Protein AF-A0A0S8KZ74-F1 (afdb_monomer)

Solvent-accessible surface area (backbone atoms only — not comparable to full-atom values): 19858 Å² total; per-residue (Å²): 143,90,72,78,71,60,62,57,53,51,54,52,51,54,54,52,51,54,52,51,51,53,49,52,52,50,49,50,51,50,55,64,69,64,51,73,86,70,79,68,61,73,42,76,59,69,57,52,50,58,36,75,82,60,81,50,99,59,44,49,37,34,38,37,38,89,88,72,53,73,44,76,44,32,51,43,50,26,26,28,69,59,66,19,34,34,34,18,68,65,40,66,29,55,42,79,46,74,28,44,33,30,40,22,56,63,44,49,80,50,96,94,53,46,34,56,63,101,54,91,48,58,59,13,29,40,36,28,29,78,59,56,81,37,74,70,51,42,72,56,55,75,72,48,54,72,64,56,34,52,50,55,45,53,77,52,46,38,55,25,41,38,40,29,42,70,82,46,71,56,72,85,55,64,46,91,52,88,54,76,90,74,56,68,81,38,40,34,32,33,39,30,51,71,54,52,45,51,57,38,42,75,51,76,37,59,56,71,66,49,52,62,33,30,45,71,59,55,71,80,54,41,80,45,71,35,31,40,37,42,38,32,72,22,58,40,46,72,53,76,58,91,57,33,38,38,34,31,47,55,95,75,47,46,67,69,62,49,51,52,35,46,51,56,45,48,55,53,48,53,51,50,48,60,76,34,49,92,76,64,69,80,85,71,64,38,42,35,38,46,25,65,40,48,57,58,39,29,62,42,54,76,48,81,50,61,55,49,70,38,101,88,66,26,34,41,35,47,48,87,83,63,81,89,48,63,76,67,66,46,52,59,75,80,41,45,63,54,58,46,48,51,46,50,49,63,65,52,66,72,73,71,77,92,127

Foldseek 3Di:
DPDPPVVVVVVVVVVVVVVVVVVVVVVVVVVVVPPPPPPPQQDDDLCLLQDQPDDDVFKWKWKAFPVGDIGTFRKFFAQEPLLFGAQLLVLADWDWAKAFEKEQEQLDPDDVDHSCPPHQQASHEYEYENAQQQVVCVVVSVVADPLNSLLVSLVSHHQAYEYEYPVDQRDHHYNPDNDSVSRRNHIYMYGGPVSVCVQCVQQVHRVVVQSVCSSVVNDHMDGGSMMMTITGRRNFDWDDDPAEIETEHCVQQPPVNVVQLVVVQVVVVVVVCVVCVVVVDDHDYAYEYEYQGSVRSCSTRVDRDQKDQDPPNGIYGHDPPDPPDHSCPNVCPPCVVVVVVVVCVVVVVVPDDDD

Radius of gyration: 27.35 Å; Cα contacts (8 Å, |Δi|>4): 571; chains: 1; bounding box: 53×64×94 Å

Structure (mmCIF, N/CA/C/O backbone):
data_AF-A0A0S8KZ74-F1
#
_entry.id   AF-A0A0S8KZ74-F1
#
loop_
_atom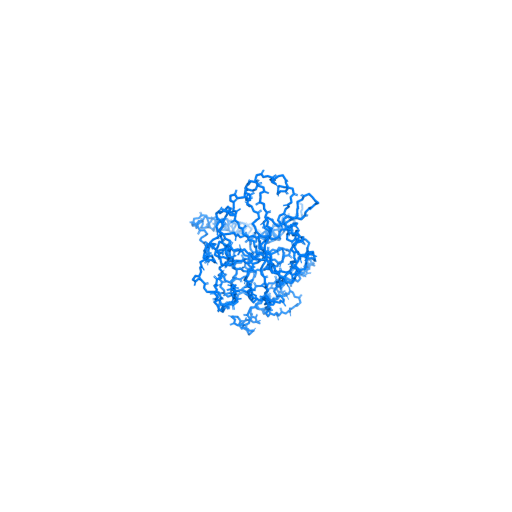_site.group_PDB
_atom_site.id
_atom_site.type_symbol
_atom_site.label_atom_id
_atom_site.label_alt_id
_atom_site.label_comp_id
_atom_site.label_asym_id
_atom_site.label_entity_id
_atom_site.label_seq_id
_atom_site.pdbx_PDB_ins_code
_atom_site.Cartn_x
_atom_site.Cartn_y
_atom_site.Cartn_z
_atom_site.occupancy
_atom_site.B_iso_or_equiv
_atom_site.auth_seq_id
_atom_site.auth_comp_id
_atom_site.auth_asym_id
_atom_site.auth_atom_id
_atom_site.pdbx_PDB_model_num
ATOM 1 N N . MET A 1 1 ? -25.469 37.869 67.149 1.00 41.31 1 MET A N 1
ATOM 2 C CA . MET A 1 1 ? -24.045 37.949 66.741 1.00 41.31 1 MET A CA 1
ATOM 3 C C . MET A 1 1 ? -23.432 36.546 66.678 1.00 41.31 1 MET A C 1
ATOM 5 O O . MET A 1 1 ? -22.886 36.103 67.675 1.00 41.31 1 MET A O 1
ATOM 9 N N . LYS A 1 2 ? -23.551 35.817 65.556 1.00 44.94 2 LYS A N 1
ATOM 10 C CA . LYS A 1 2 ? -22.861 34.524 65.307 1.00 44.94 2 LYS A CA 1
ATOM 11 C C . LYS A 1 2 ? -22.775 34.231 63.791 1.00 44.94 2 LYS A C 1
ATOM 13 O O . LYS A 1 2 ? -23.272 33.217 63.330 1.00 44.94 2 LYS A O 1
ATOM 18 N N . THR A 1 3 ? -22.188 35.129 62.998 1.00 43.56 3 THR A N 1
ATOM 19 C CA . THR A 1 3 ? -22.061 34.920 61.533 1.00 43.56 3 THR A CA 1
ATOM 20 C C . THR A 1 3 ? -20.684 35.227 60.939 1.00 43.56 3 THR A C 1
ATOM 22 O O . THR A 1 3 ? -20.455 34.899 59.791 1.00 43.56 3 THR A O 1
ATOM 25 N N . LYS A 1 4 ? -19.703 35.744 61.695 1.00 44.97 4 LYS A N 1
ATOM 26 C CA . LYS A 1 4 ? -18.366 36.054 61.134 1.00 44.97 4 LYS A CA 1
ATOM 27 C C . LYS A 1 4 ? -17.342 34.903 61.148 1.00 44.97 4 LYS A C 1
ATOM 29 O O . LYS A 1 4 ? -16.269 35.047 60.578 1.00 44.97 4 LYS A O 1
ATOM 34 N N . SER A 1 5 ? -17.637 33.769 61.792 1.00 49.75 5 SER A N 1
ATOM 35 C CA . SER A 1 5 ? -16.648 32.692 62.008 1.00 49.75 5 SER A CA 1
ATOM 36 C C . SER A 1 5 ? -16.646 31.587 60.942 1.00 49.75 5 SER A C 1
ATOM 38 O O . SER A 1 5 ? -15.632 30.903 60.812 1.00 49.75 5 SER A O 1
ATOM 40 N N . ASN A 1 6 ? -17.748 31.374 60.214 1.00 44.78 6 ASN A N 1
ATOM 41 C CA . ASN A 1 6 ? -17.848 30.275 59.242 1.00 44.78 6 ASN A CA 1
ATOM 42 C C . ASN A 1 6 ? -17.376 30.685 57.841 1.00 44.78 6 ASN A C 1
ATOM 44 O O . ASN A 1 6 ? -16.685 29.901 57.195 1.00 44.78 6 ASN A O 1
ATOM 48 N N . ASP A 1 7 ? -17.628 31.926 57.420 1.00 45.88 7 ASP A N 1
ATOM 49 C CA . ASP A 1 7 ? -17.211 32.415 56.097 1.00 45.88 7 ASP A CA 1
ATOM 50 C C . ASP A 1 7 ? -15.683 32.495 55.958 1.00 45.88 7 ASP A C 1
ATOM 52 O O . ASP A 1 7 ? -15.127 32.191 54.904 1.00 45.88 7 ASP A O 1
ATOM 56 N N . CYS A 1 8 ? -14.982 32.803 57.055 1.00 45.50 8 CYS A N 1
ATOM 57 C CA . CYS A 1 8 ? -13.519 32.849 57.078 1.00 45.50 8 CYS A CA 1
ATOM 58 C C . CYS A 1 8 ? -12.895 31.448 56.916 1.00 45.50 8 CYS A C 1
ATOM 60 O O . CYS A 1 8 ? -11.905 31.286 56.207 1.00 45.50 8 CYS A O 1
ATOM 62 N N . ARG A 1 9 ? -13.519 30.413 57.501 1.00 45.25 9 ARG A N 1
ATOM 63 C CA . ARG A 1 9 ? -13.060 29.016 57.395 1.00 45.25 9 ARG A CA 1
ATOM 64 C C . ARG A 1 9 ? -13.310 28.419 56.014 1.00 45.25 9 ARG A C 1
ATOM 66 O O . ARG A 1 9 ? -12.476 27.657 55.535 1.00 45.25 9 ARG A O 1
ATOM 73 N N . ILE A 1 10 ? -14.422 28.771 55.368 1.00 48.00 10 ILE A N 1
ATOM 74 C CA . ILE A 1 10 ? -14.725 28.325 54.002 1.00 48.00 10 ILE A CA 1
ATOM 75 C C . ILE A 1 10 ? -13.744 28.973 53.018 1.00 48.00 10 ILE A C 1
ATOM 77 O O . ILE A 1 10 ? -13.147 28.262 52.218 1.00 48.00 10 ILE A O 1
ATOM 81 N N . ALA A 1 11 ? -13.478 30.279 53.135 1.00 47.66 11 ALA A N 1
ATOM 82 C CA . ALA A 1 11 ? -12.510 30.974 52.283 1.00 47.66 11 ALA A CA 1
ATOM 83 C C . ALA A 1 11 ? -11.075 30.421 52.415 1.00 47.66 11 ALA A C 1
ATOM 85 O O . ALA A 1 11 ? -10.376 30.272 51.411 1.00 47.66 11 ALA A O 1
ATOM 86 N N . GLU A 1 12 ? -10.642 30.062 53.628 1.00 47.16 12 GLU A N 1
ATOM 87 C CA . GLU A 1 12 ? -9.352 29.394 53.861 1.00 47.16 12 GLU A CA 1
ATOM 88 C C . GLU A 1 12 ? -9.294 27.991 53.240 1.00 47.16 12 GLU A C 1
ATOM 90 O O . GLU A 1 12 ? -8.275 27.612 52.656 1.00 47.16 12 GLU A O 1
ATOM 95 N N . PHE A 1 13 ? -10.391 27.231 53.312 1.00 41.91 13 PHE A N 1
ATOM 96 C CA . PHE A 1 13 ? -10.478 25.883 52.751 1.00 41.91 13 PHE A CA 1
ATOM 97 C C . PHE A 1 13 ? -10.422 25.899 51.217 1.00 41.91 13 PHE A C 1
ATOM 99 O O . PHE A 1 13 ? -9.663 25.131 50.620 1.00 41.91 13 PHE A O 1
ATOM 106 N N . THR A 1 14 ? -11.141 26.827 50.574 1.00 44.69 14 THR A N 1
ATOM 107 C CA . THR A 1 14 ? -11.130 26.996 49.113 1.00 44.69 14 THR A CA 1
ATOM 108 C C . THR A 1 14 ? -9.752 27.430 48.621 1.00 44.69 14 THR A C 1
ATOM 110 O O . THR A 1 14 ? -9.234 26.864 47.664 1.00 44.69 14 THR A O 1
ATOM 113 N N . LYS A 1 15 ? -9.091 28.364 49.321 1.00 49.03 15 LYS A N 1
ATOM 114 C CA . LYS A 1 15 ? -7.748 28.850 48.961 1.00 49.03 15 LYS A CA 1
ATOM 115 C C . LYS A 1 15 ? -6.683 27.751 49.074 1.00 49.03 15 LYS A C 1
ATOM 117 O O . LYS A 1 15 ? -5.800 27.660 48.220 1.00 49.03 15 LYS A O 1
ATOM 122 N N . LYS A 1 16 ? -6.802 26.874 50.079 1.00 47.00 16 LYS A N 1
ATOM 123 C CA . LYS A 1 16 ? -5.920 25.711 50.268 1.00 47.00 16 LYS A CA 1
ATOM 124 C C . LYS A 1 16 ? -6.111 24.662 49.165 1.00 47.00 16 LYS A C 1
ATOM 126 O O . LYS A 1 16 ? -5.122 24.130 48.666 1.00 47.00 16 LYS A O 1
ATOM 131 N N . TYR A 1 17 ? -7.350 24.421 48.726 1.00 47.50 17 TYR A N 1
ATOM 132 C CA . TYR A 1 17 ? -7.661 23.500 47.623 1.00 47.50 17 TYR A CA 1
ATOM 133 C C . TYR A 1 17 ? -7.196 24.011 46.251 1.00 47.50 17 TYR A C 1
ATOM 135 O O . TYR A 1 17 ? -6.688 23.225 45.451 1.00 47.50 17 TYR A O 1
ATOM 143 N N . THR A 1 18 ? -7.300 25.316 45.980 1.00 52.97 18 THR A N 1
ATOM 144 C CA . THR A 1 18 ? -6.785 25.915 44.735 1.00 52.97 18 THR A CA 1
ATOM 145 C C . THR A 1 18 ? -5.259 25.843 44.666 1.00 52.97 18 THR A C 1
ATOM 147 O O . THR A 1 18 ? -4.702 25.530 43.616 1.00 52.97 18 THR A O 1
ATOM 150 N N . TYR A 1 19 ? -4.578 26.055 45.797 1.00 52.16 19 TYR A N 1
ATOM 151 C CA . TYR A 1 19 ? -3.121 25.936 45.888 1.00 52.16 19 TYR A CA 1
ATOM 152 C C . TYR A 1 19 ? -2.646 24.485 45.724 1.00 52.16 19 TYR A C 1
ATOM 154 O O . TYR A 1 19 ? -1.710 24.230 44.971 1.00 52.16 19 TYR A O 1
ATOM 162 N N . LEU A 1 20 ? -3.333 23.524 46.356 1.00 50.03 20 LEU A N 1
ATOM 163 C CA . LEU A 1 20 ? -3.073 22.092 46.167 1.00 50.03 20 LEU A CA 1
ATOM 164 C C . LEU A 1 20 ? -3.268 21.679 44.701 1.00 50.03 20 LEU A C 1
ATOM 166 O O . LEU A 1 20 ? -2.402 21.009 44.153 1.00 50.03 20 LEU A O 1
ATOM 170 N N . ARG A 1 21 ? -4.333 22.136 44.026 1.00 51.97 21 ARG A N 1
ATOM 171 C CA . ARG A 1 21 ? -4.547 21.876 42.588 1.00 51.97 21 ARG A CA 1
ATOM 172 C C . ARG A 1 21 ? -3.443 22.450 41.704 1.00 51.97 21 ARG A C 1
ATOM 174 O O . ARG A 1 21 ? -2.981 21.752 40.808 1.00 51.97 21 ARG A O 1
ATOM 181 N N . GLY A 1 22 ? -3.001 23.681 41.967 1.00 55.66 22 GLY A N 1
ATOM 182 C CA . GLY A 1 22 ? -1.873 24.283 41.253 1.00 55.66 22 GLY A CA 1
ATOM 183 C C . GLY A 1 22 ? -0.576 23.502 41.464 1.00 55.66 22 GLY A C 1
ATOM 184 O O . GLY A 1 22 ? 0.156 23.252 40.510 1.00 55.66 22 GLY A O 1
ATOM 185 N N . LEU A 1 23 ? -0.324 23.054 42.696 1.00 58.41 23 LEU A N 1
ATOM 186 C CA . LEU A 1 23 ? 0.847 22.255 43.047 1.00 58.41 23 LEU A CA 1
ATOM 187 C C . LEU A 1 23 ? 0.826 20.880 42.362 1.00 58.41 23 LEU A C 1
ATOM 189 O O . LEU A 1 23 ? 1.822 20.505 41.754 1.00 58.41 23 LEU A O 1
ATOM 193 N N . TYR A 1 24 ? -0.301 20.160 42.383 1.00 61.12 24 TYR A N 1
ATOM 194 C CA . TYR A 1 24 ? -0.445 18.878 41.683 1.00 61.12 24 TYR A CA 1
ATOM 195 C C . TYR A 1 24 ? -0.318 19.031 40.166 1.00 61.12 24 TYR A C 1
ATOM 197 O O . TYR A 1 24 ? 0.354 18.220 39.540 1.00 61.12 24 TYR A O 1
ATOM 205 N N . ALA A 1 25 ? -0.890 20.088 39.579 1.00 61.34 25 ALA A N 1
ATOM 206 C CA . ALA A 1 25 ? -0.729 20.385 38.157 1.00 61.34 25 ALA A CA 1
ATOM 207 C C . ALA A 1 25 ? 0.733 20.695 37.802 1.00 61.34 25 ALA A C 1
ATOM 209 O O . ALA A 1 25 ? 1.231 20.219 36.788 1.00 61.34 25 ALA A O 1
ATOM 210 N N . SER A 1 26 ? 1.440 21.430 38.664 1.00 65.12 26 SER A N 1
ATOM 211 C CA . SER A 1 26 ? 2.850 21.788 38.462 1.00 65.12 26 SER A CA 1
ATOM 212 C C . SER A 1 26 ? 3.770 20.578 38.628 1.00 65.12 26 SER A C 1
ATOM 214 O O . SER A 1 26 ? 4.711 20.418 37.860 1.00 65.12 26 SER A O 1
ATOM 216 N N . ILE A 1 27 ? 3.478 19.697 39.592 1.00 70.12 27 ILE A N 1
ATOM 217 C CA . ILE A 1 27 ? 4.186 18.427 39.794 1.00 70.12 27 ILE A CA 1
ATOM 218 C C . ILE A 1 27 ? 3.929 17.482 38.617 1.00 70.12 27 ILE A C 1
ATOM 220 O O . ILE A 1 27 ? 4.876 16.898 38.109 1.00 70.12 27 ILE A O 1
ATOM 224 N N . LEU A 1 28 ? 2.689 17.369 38.132 1.00 62.59 28 LEU A N 1
ATOM 225 C CA . LEU A 1 28 ? 2.363 16.565 36.951 1.00 62.59 28 LEU A CA 1
ATOM 226 C C . LEU A 1 28 ? 3.090 17.096 35.707 1.00 62.59 28 LEU A C 1
ATOM 228 O O . LEU A 1 28 ? 3.688 16.317 34.975 1.00 62.59 28 LEU A O 1
ATOM 232 N N . PHE A 1 29 ? 3.105 18.417 35.505 1.00 65.19 29 PHE A N 1
ATOM 233 C CA . PHE A 1 29 ? 3.822 19.057 34.400 1.00 65.19 29 PHE A CA 1
ATOM 234 C C . PHE A 1 29 ? 5.335 18.832 34.500 1.00 65.19 29 PHE A C 1
ATOM 236 O O . PHE A 1 29 ? 5.977 18.546 33.494 1.00 65.19 29 PHE A O 1
ATOM 243 N N . MET A 1 30 ? 5.899 18.899 35.711 1.00 63.94 30 MET A N 1
ATOM 244 C CA . MET A 1 30 ? 7.314 18.635 35.986 1.00 63.94 30 MET A CA 1
ATOM 245 C C . MET A 1 30 ? 7.672 17.158 35.761 1.00 63.94 30 MET A C 1
ATOM 247 O O . MET A 1 30 ? 8.665 16.867 35.110 1.00 63.94 30 MET A O 1
ATOM 251 N N . ILE A 1 31 ? 6.837 16.216 36.211 1.00 59.53 31 ILE A N 1
ATOM 252 C CA . ILE A 1 31 ? 7.017 14.777 35.955 1.00 59.53 31 ILE A CA 1
ATOM 253 C C . ILE A 1 31 ? 6.945 14.490 34.447 1.00 59.53 31 ILE A C 1
ATOM 255 O O . ILE A 1 31 ? 7.790 13.770 33.925 1.00 59.53 31 ILE A O 1
ATOM 259 N N . LEU A 1 32 ? 5.998 15.105 33.730 1.00 54.72 32 LEU A N 1
ATOM 260 C CA . LEU A 1 32 ? 5.841 14.950 32.278 1.00 54.72 32 LEU A CA 1
ATOM 261 C C . LEU A 1 32 ? 6.983 15.579 31.465 1.00 54.72 32 LEU A C 1
ATOM 263 O O . LEU A 1 32 ? 7.253 15.118 30.363 1.00 54.72 32 LEU A O 1
ATOM 267 N N . SER A 1 33 ? 7.664 16.598 31.997 1.00 55.06 33 SER A N 1
ATOM 268 C CA . SER A 1 33 ? 8.813 17.246 31.342 1.00 55.06 33 SER A CA 1
ATOM 269 C C . SER A 1 33 ? 10.169 16.629 31.707 1.00 55.06 33 SER A C 1
ATOM 271 O O . SER A 1 33 ? 11.166 16.946 31.062 1.00 55.06 33 SER A O 1
ATOM 273 N N . ILE A 1 34 ? 10.210 15.728 32.697 1.00 52.34 34 ILE A N 1
ATOM 274 C CA . ILE A 1 34 ? 11.398 14.936 33.069 1.00 52.34 34 ILE A CA 1
ATOM 275 C C . ILE A 1 34 ? 11.374 13.541 32.418 1.00 52.34 34 ILE A C 1
ATOM 277 O O . ILE A 1 34 ? 12.404 12.869 32.383 1.00 52.34 34 ILE A O 1
ATOM 281 N N . LEU A 1 35 ? 10.238 13.098 31.863 1.00 44.97 35 LEU A N 1
ATOM 282 C CA . LEU A 1 35 ? 10.213 11.881 31.053 1.00 44.97 35 LEU A CA 1
ATOM 283 C C . LEU A 1 35 ? 11.110 12.095 29.825 1.00 44.97 35 LEU A C 1
ATOM 285 O O . LEU A 1 35 ? 10.846 13.014 29.046 1.00 44.97 35 LEU A O 1
ATOM 289 N N . PRO A 1 36 ? 12.180 11.298 29.652 1.00 42.47 36 PRO A N 1
ATOM 290 C CA . PRO A 1 36 ? 13.070 11.447 28.515 1.00 42.47 36 PRO A CA 1
ATOM 291 C C . PRO A 1 36 ? 12.246 11.298 27.237 1.00 42.47 36 PRO A C 1
ATOM 293 O O . PRO A 1 36 ? 11.666 10.248 26.970 1.00 42.47 36 PRO A O 1
ATOM 296 N N . GLY A 1 37 ? 12.186 12.383 26.463 1.00 42.44 37 GLY A N 1
ATOM 297 C CA . GLY A 1 37 ? 11.535 12.482 25.159 1.00 42.44 37 GLY A CA 1
ATOM 298 C C . GLY A 1 37 ? 12.262 11.707 24.064 1.00 42.44 37 GLY A C 1
ATOM 299 O O . GLY A 1 37 ? 12.297 12.147 22.921 1.00 42.44 37 GLY A O 1
ATOM 300 N N . GLU A 1 38 ? 12.825 10.551 24.396 1.00 39.06 38 GLU A N 1
ATOM 301 C CA . GLU A 1 38 ? 13.077 9.515 23.413 1.00 39.06 38 GLU A CA 1
ATOM 302 C C . GLU A 1 38 ? 11.795 8.690 23.348 1.00 39.06 38 GLU A C 1
ATOM 304 O O . GLU A 1 38 ? 11.629 7.661 24.001 1.00 39.06 38 GLU A O 1
ATOM 309 N N . LEU A 1 39 ? 10.832 9.202 22.578 1.00 47.00 39 LEU A N 1
ATOM 310 C CA . LEU A 1 39 ? 9.768 8.392 21.998 1.00 47.00 39 LEU A CA 1
ATOM 311 C C . LEU A 1 39 ? 10.448 7.370 21.081 1.00 47.00 39 LEU A C 1
ATOM 313 O O . LEU A 1 39 ? 10.508 7.548 19.866 1.00 47.00 39 LEU A O 1
ATOM 317 N N . TYR A 1 40 ? 11.028 6.327 21.674 1.00 48.81 40 TYR A N 1
ATOM 318 C CA . TYR A 1 40 ? 11.470 5.150 20.952 1.00 48.81 40 TYR A CA 1
ATOM 319 C C . TYR A 1 40 ? 10.261 4.660 20.161 1.00 48.81 40 TYR A C 1
ATOM 321 O O . TYR A 1 40 ? 9.212 4.364 20.740 1.00 48.81 40 TYR A O 1
ATOM 329 N N . GLY A 1 41 ? 10.378 4.651 18.832 1.00 55.47 41 GLY A N 1
ATOM 330 C CA . GLY A 1 41 ? 9.363 4.055 17.977 1.00 55.47 41 GLY A CA 1
ATOM 331 C C . GLY A 1 41 ? 9.068 2.656 18.508 1.00 55.47 41 GLY A C 1
ATOM 332 O O . GLY A 1 41 ? 9.974 1.840 18.638 1.00 55.47 41 GLY A O 1
ATOM 333 N N . GLN A 1 42 ? 7.813 2.397 18.868 1.00 74.94 42 GLN A N 1
ATOM 334 C CA . GLN A 1 42 ? 7.409 1.166 19.558 1.00 74.94 42 GLN A CA 1
ATOM 335 C C . GLN A 1 42 ? 7.354 -0.058 18.621 1.00 74.94 42 GLN A C 1
ATOM 337 O O . GLN A 1 42 ? 6.800 -1.089 18.972 1.00 74.94 42 GLN A O 1
ATOM 342 N N . GLY A 1 43 ? 7.933 0.045 17.426 1.00 82.12 43 GLY A N 1
ATOM 343 C CA . GLY A 1 43 ? 7.946 -0.998 16.412 1.00 82.12 43 GLY A CA 1
ATOM 344 C C . GLY A 1 43 ? 9.205 -0.916 15.551 1.00 82.12 43 GLY A C 1
ATOM 345 O O . GLY A 1 43 ? 10.047 -0.038 15.767 1.00 82.12 43 GLY A O 1
ATOM 346 N N . PRO A 1 44 ? 9.356 -1.822 14.575 1.00 88.88 44 PRO A N 1
ATOM 347 C CA . PRO A 1 44 ? 10.542 -1.865 13.736 1.00 88.88 44 PRO A CA 1
ATOM 348 C C . PRO A 1 44 ? 10.753 -0.556 12.957 1.00 88.88 44 PRO A C 1
ATOM 350 O O . PRO A 1 44 ? 9.811 0.149 12.586 1.00 88.88 44 PRO A O 1
ATOM 353 N N . GLY A 1 45 ? 12.019 -0.228 12.695 1.00 89.19 45 GLY A N 1
ATOM 354 C CA . GLY A 1 45 ? 12.372 0.865 11.789 1.00 89.19 45 GLY A CA 1
ATOM 355 C C . GLY A 1 45 ? 12.026 0.527 10.335 1.00 89.19 45 GLY A C 1
ATOM 356 O O . GLY A 1 45 ? 11.893 -0.640 9.983 1.00 89.19 45 GLY A O 1
ATOM 357 N N . LYS A 1 46 ? 11.946 1.544 9.469 1.00 90.56 46 LYS A N 1
ATOM 358 C CA . LYS A 1 46 ? 11.578 1.405 8.043 1.00 90.56 46 LYS A CA 1
ATOM 359 C C . LYS A 1 46 ? 12.311 0.275 7.315 1.00 90.56 46 LYS A C 1
ATOM 361 O O . LYS A 1 46 ? 11.688 -0.517 6.620 1.00 90.56 46 LYS A O 1
ATOM 366 N N . ALA A 1 47 ? 13.625 0.188 7.526 1.00 93.00 47 ALA A N 1
ATOM 367 C CA . ALA A 1 47 ? 14.496 -0.783 6.868 1.00 93.00 47 ALA A CA 1
ATOM 368 C C . ALA A 1 47 ? 14.139 -2.246 7.157 1.00 93.00 47 ALA A C 1
ATOM 370 O O . ALA A 1 47 ? 14.434 -3.110 6.340 1.00 93.00 47 ALA A O 1
ATOM 371 N N . TYR A 1 48 ? 13.475 -2.524 8.283 1.00 94.06 48 TYR A N 1
ATOM 372 C CA . TYR A 1 48 ? 13.033 -3.870 8.638 1.00 94.06 48 TYR A CA 1
ATOM 373 C C . TYR A 1 48 ? 12.206 -4.512 7.518 1.00 94.06 48 TYR A C 1
ATOM 375 O O . TYR A 1 48 ? 12.526 -5.608 7.074 1.00 94.06 48 TYR A O 1
ATOM 383 N N . TYR A 1 49 ? 11.214 -3.797 6.982 1.00 95.25 49 TYR A N 1
ATOM 384 C CA . TYR A 1 49 ? 10.335 -4.305 5.920 1.00 95.25 49 TYR A CA 1
ATOM 385 C C . TYR A 1 49 ? 11.047 -4.501 4.576 1.00 95.25 49 TYR A C 1
ATOM 387 O O . TYR A 1 49 ? 10.521 -5.158 3.679 1.00 95.25 49 TYR A O 1
ATOM 395 N N . TYR A 1 50 ? 12.254 -3.946 4.442 1.00 95.25 50 TYR A N 1
ATOM 396 C CA . TYR A 1 50 ? 13.065 -4.036 3.239 1.00 95.25 50 TYR A CA 1
ATOM 397 C C . TYR A 1 50 ? 14.098 -5.173 3.267 1.00 95.25 50 TYR A C 1
ATOM 399 O O . TYR A 1 50 ? 14.799 -5.391 2.276 1.00 95.25 50 TYR A O 1
ATOM 407 N N . TYR A 1 51 ? 14.180 -5.933 4.361 1.00 94.00 51 TYR A N 1
ATOM 408 C CA . TYR A 1 51 ? 15.015 -7.129 4.438 1.00 94.00 51 TYR A CA 1
ATOM 409 C C . TYR A 1 51 ? 14.300 -8.343 3.838 1.00 94.00 51 TYR A C 1
ATOM 411 O O . TYR A 1 51 ? 13.147 -8.632 4.153 1.00 94.00 51 TYR A O 1
ATOM 419 N N . SER A 1 52 ? 14.995 -9.097 2.985 1.00 89.56 52 SER A N 1
ATOM 420 C CA . SER A 1 52 ? 14.449 -10.296 2.326 1.00 89.56 52 SER A CA 1
ATOM 421 C C . SER A 1 52 ? 14.018 -11.396 3.306 1.00 89.56 52 SER A C 1
ATOM 423 O O . SER A 1 52 ? 13.118 -12.191 3.024 1.00 89.56 52 SER A O 1
ATOM 425 N N . GLU A 1 53 ? 14.656 -11.426 4.467 1.00 92.62 53 GLU A N 1
ATOM 426 C CA . GLU A 1 53 ? 14.483 -12.388 5.544 1.00 92.62 53 GLU A CA 1
ATOM 427 C C . GLU A 1 53 ? 13.206 -12.129 6.349 1.00 92.62 53 GLU A C 1
ATOM 429 O O . GLU A 1 53 ? 12.702 -13.047 6.986 1.00 92.62 53 GLU A O 1
ATOM 434 N N . VAL A 1 54 ? 12.649 -10.913 6.306 1.00 93.19 54 VAL A N 1
ATOM 435 C CA . VAL A 1 54 ? 11.471 -10.554 7.108 1.00 93.19 54 VAL A CA 1
ATOM 436 C C . VAL A 1 54 ? 10.221 -11.208 6.553 1.00 93.19 54 VAL A C 1
ATOM 438 O O . VAL A 1 54 ? 9.806 -10.943 5.427 1.00 93.19 54 VAL A O 1
ATOM 441 N N . GLU A 1 55 ? 9.625 -12.103 7.329 1.00 93.25 55 GLU A N 1
ATOM 442 C CA . GLU A 1 55 ? 8.370 -12.773 7.006 1.00 93.25 55 GLU A CA 1
ATOM 443 C C . GLU A 1 55 ? 7.199 -12.002 7.602 1.00 93.25 55 GLU A C 1
ATOM 445 O O . GLU A 1 55 ? 7.146 -11.770 8.805 1.00 93.25 55 GLU A O 1
ATOM 450 N N . LEU A 1 56 ? 6.262 -11.611 6.740 1.00 94.44 56 LEU A N 1
ATOM 451 C CA . LEU A 1 56 ? 5.011 -10.981 7.132 1.00 94.44 56 LEU A CA 1
ATOM 452 C C . LEU A 1 56 ? 3.908 -12.035 6.962 1.00 94.44 56 LEU A C 1
ATOM 454 O O . LEU A 1 56 ? 3.579 -12.375 5.826 1.00 94.44 56 LEU A O 1
ATOM 458 N N . PRO A 1 57 ? 3.334 -12.583 8.046 1.00 93.12 57 PRO A N 1
ATOM 459 C CA . PRO A 1 57 ? 2.286 -13.603 7.954 1.00 93.12 57 PRO A CA 1
ATOM 460 C C . PRO A 1 57 ? 1.079 -13.186 7.103 1.00 93.12 57 PRO A C 1
ATOM 462 O O . PRO A 1 57 ? 0.430 -14.033 6.505 1.00 93.12 57 PRO A O 1
ATOM 465 N N . TRP A 1 58 ? 0.819 -11.880 7.029 1.00 94.81 58 TRP A N 1
ATOM 466 C CA . TRP A 1 58 ? -0.346 -11.272 6.383 1.00 94.81 58 TRP A CA 1
ATOM 467 C C . TRP A 1 58 ? -0.073 -10.672 5.010 1.00 94.81 58 TRP A C 1
ATOM 469 O O . TRP A 1 58 ? -0.967 -10.084 4.403 1.00 94.81 58 TRP A O 1
ATOM 479 N N . ALA A 1 59 ? 1.173 -10.724 4.538 1.00 97.31 59 ALA A N 1
ATOM 480 C CA . ALA A 1 59 ? 1.543 -10.087 3.287 1.00 97.31 59 ALA A CA 1
ATOM 481 C C . ALA A 1 59 ? 2.732 -10.788 2.625 1.00 97.31 59 ALA A C 1
ATOM 483 O O . ALA A 1 59 ? 3.722 -11.140 3.257 1.00 97.31 59 ALA A O 1
ATOM 484 N N . SER A 1 60 ? 2.674 -10.971 1.310 1.00 97.94 60 SER A N 1
ATOM 485 C CA . SER A 1 60 ? 3.789 -11.524 0.548 1.00 97.94 60 SER A CA 1
ATOM 486 C C . SER A 1 60 ? 3.851 -10.908 -0.840 1.00 97.94 60 SER A C 1
ATOM 488 O O . SER A 1 60 ? 2.833 -10.729 -1.503 1.00 97.94 60 SER A O 1
ATOM 490 N N . CYS A 1 61 ? 5.063 -10.612 -1.293 1.00 97.88 61 CYS A N 1
ATOM 491 C CA . CYS A 1 61 ? 5.326 -10.236 -2.670 1.00 97.88 61 CYS A CA 1
ATOM 492 C C . CYS A 1 61 ? 6.408 -11.164 -3.208 1.00 97.88 61 CYS A C 1
ATOM 494 O O . CYS A 1 61 ? 7.469 -11.324 -2.602 1.00 97.88 61 CYS A O 1
ATOM 496 N N . ASN A 1 62 ? 6.121 -11.819 -4.326 1.00 96.81 62 ASN A N 1
ATOM 497 C CA . ASN A 1 62 ? 7.026 -12.766 -4.955 1.00 96.81 62 ASN A CA 1
ATOM 498 C C . ASN A 1 62 ? 7.104 -12.494 -6.449 1.00 96.81 62 ASN A C 1
ATOM 500 O O . ASN A 1 62 ? 6.106 -12.185 -7.095 1.00 96.81 62 ASN A O 1
ATOM 504 N N . ILE A 1 63 ? 8.292 -12.676 -7.003 1.00 95.50 63 ILE A N 1
ATOM 505 C CA . ILE A 1 63 ? 8.521 -12.721 -8.438 1.00 95.50 63 ILE A CA 1
ATOM 506 C C . ILE A 1 63 ? 8.717 -14.176 -8.851 1.00 95.50 63 ILE A C 1
ATOM 508 O O . ILE A 1 63 ? 9.512 -14.893 -8.248 1.00 95.50 63 ILE A O 1
ATOM 512 N N . TYR A 1 64 ? 8.009 -14.585 -9.897 1.00 94.50 64 TYR A N 1
ATOM 513 C CA . TYR A 1 64 ? 8.068 -15.899 -10.519 1.00 94.50 64 TYR A CA 1
ATOM 514 C C . TYR A 1 64 ? 8.673 -15.798 -11.912 1.00 94.50 64 TYR A C 1
ATOM 516 O O . TYR A 1 64 ? 8.412 -14.850 -12.658 1.00 94.50 64 TYR A O 1
ATOM 524 N N . PHE A 1 65 ? 9.434 -16.825 -12.268 1.00 88.88 65 PHE A N 1
ATOM 525 C CA . PHE A 1 65 ? 10.031 -16.988 -13.586 1.00 88.88 65 PHE A CA 1
ATOM 526 C C . PHE A 1 65 ? 9.414 -18.185 -14.301 1.00 88.88 65 PHE A C 1
ATOM 528 O O . PHE A 1 65 ? 9.032 -19.164 -13.659 1.00 88.88 65 PHE A O 1
ATOM 535 N N . ASP A 1 66 ? 9.397 -18.157 -15.633 1.00 79.12 66 ASP A N 1
ATOM 536 C CA . ASP A 1 66 ? 8.851 -19.256 -16.446 1.00 79.12 66 ASP A CA 1
ATOM 537 C C . ASP A 1 66 ? 9.536 -20.609 -16.174 1.00 79.12 66 ASP A C 1
ATOM 539 O O . ASP A 1 66 ? 8.924 -21.662 -16.321 1.00 79.12 66 ASP A O 1
ATOM 543 N N . GLY A 1 67 ? 10.796 -20.592 -15.721 1.00 80.12 67 GLY A N 1
ATOM 544 C CA . GLY A 1 67 ? 11.544 -21.788 -15.317 1.00 80.12 67 GLY A CA 1
ATOM 545 C C . GLY A 1 67 ? 11.152 -22.379 -13.953 1.00 80.12 67 GLY A C 1
ATOM 546 O O . GLY A 1 67 ? 11.754 -23.367 -13.540 1.00 80.12 67 GLY A O 1
ATOM 547 N N . GLY A 1 68 ? 10.188 -21.786 -13.239 1.00 83.38 68 GLY A N 1
ATOM 548 C CA . GLY A 1 68 ? 9.674 -22.268 -11.951 1.00 83.38 68 GLY A CA 1
ATOM 549 C C . GLY A 1 68 ? 10.423 -21.765 -10.712 1.00 83.38 68 GLY A C 1
ATOM 550 O O . GLY A 1 68 ? 10.002 -22.049 -9.591 1.00 83.38 68 GLY A O 1
ATOM 551 N N . SER A 1 69 ? 11.510 -21.005 -10.876 1.00 89.00 69 SER A N 1
ATOM 552 C CA . SER A 1 69 ? 12.150 -20.311 -9.757 1.00 89.00 69 SER A CA 1
ATOM 553 C C . SER A 1 69 ? 11.279 -19.156 -9.255 1.00 89.00 69 SER A C 1
ATOM 555 O O . SER A 1 69 ? 10.517 -18.547 -10.012 1.00 89.00 69 SER A O 1
ATOM 557 N N . GLN A 1 70 ? 11.416 -18.843 -7.967 1.00 93.56 70 GLN A N 1
ATOM 558 C CA . GLN A 1 70 ? 10.755 -17.706 -7.335 1.00 93.56 70 GLN A CA 1
ATOM 559 C C . GLN A 1 70 ? 11.731 -16.916 -6.465 1.00 93.56 70 GLN A C 1
ATOM 561 O O . GLN A 1 70 ? 12.716 -17.462 -5.963 1.00 93.56 70 GLN A O 1
ATOM 566 N N . MET A 1 71 ? 11.438 -15.635 -6.278 1.00 93.69 71 MET A N 1
ATOM 567 C CA . MET A 1 71 ? 12.201 -14.724 -5.437 1.00 93.69 71 MET A CA 1
ATOM 568 C C . MET A 1 71 ? 11.241 -13.867 -4.622 1.00 93.69 71 MET A C 1
ATOM 570 O O . MET A 1 71 ? 10.397 -13.173 -5.188 1.00 93.69 71 MET A O 1
ATOM 574 N N . LYS A 1 72 ? 11.402 -13.886 -3.301 1.00 95.31 72 LYS A N 1
ATOM 575 C CA . LYS A 1 72 ? 10.679 -12.989 -2.404 1.00 95.31 72 LYS A CA 1
ATOM 576 C C . LYS A 1 72 ? 11.159 -11.556 -2.602 1.00 95.31 72 LYS A C 1
ATOM 578 O O . LYS A 1 72 ? 12.364 -11.305 -2.666 1.00 95.31 72 LYS A O 1
ATOM 583 N N . ILE A 1 73 ? 10.209 -10.636 -2.691 1.00 96.50 73 ILE A N 1
ATOM 584 C CA . ILE A 1 73 ? 10.447 -9.210 -2.859 1.00 96.50 73 ILE A CA 1
ATOM 585 C C . ILE A 1 73 ? 10.060 -8.507 -1.561 1.00 96.50 73 ILE A C 1
ATOM 587 O O . ILE A 1 73 ? 8.891 -8.557 -1.180 1.00 96.50 73 ILE A O 1
ATOM 591 N N . PRO A 1 74 ? 11.012 -7.873 -0.863 1.00 96.44 74 PRO A N 1
ATOM 592 C CA . PRO A 1 74 ? 10.675 -7.031 0.270 1.00 96.44 74 PRO A CA 1
ATOM 593 C C . PRO A 1 74 ? 9.953 -5.767 -0.214 1.00 96.44 74 PRO A C 1
ATOM 595 O O . PRO A 1 74 ? 10.346 -5.176 -1.226 1.00 96.44 74 PRO A O 1
ATOM 598 N N . PHE A 1 75 ? 8.890 -5.370 0.484 1.00 97.44 75 PHE A N 1
ATOM 599 C CA . PHE A 1 75 ? 8.022 -4.284 0.040 1.00 97.44 75 PHE A CA 1
ATOM 600 C C . PHE A 1 75 ? 7.271 -3.615 1.191 1.00 97.44 75 PHE A C 1
ATOM 602 O O . PHE A 1 75 ? 7.111 -4.193 2.267 1.00 97.44 75 PHE A O 1
ATOM 609 N N . LEU A 1 76 ? 6.740 -2.428 0.908 1.00 97.75 76 LEU A N 1
ATOM 610 C CA . LEU A 1 76 ? 5.701 -1.784 1.706 1.00 97.75 76 LEU A CA 1
ATOM 611 C C . LEU A 1 76 ? 4.563 -1.288 0.820 1.00 97.75 76 LEU A C 1
ATOM 613 O O . LEU A 1 76 ? 4.800 -0.950 -0.339 1.00 97.75 76 LEU A O 1
ATOM 617 N N . PRO A 1 77 ? 3.327 -1.238 1.328 1.00 98.12 77 PRO A N 1
ATOM 618 C CA . PRO A 1 77 ? 2.242 -0.598 0.612 1.00 98.12 77 PRO A CA 1
ATOM 619 C C . PRO A 1 77 ? 2.388 0.924 0.630 1.00 98.12 77 PRO A C 1
ATOM 621 O O . PRO A 1 77 ? 2.853 1.520 1.599 1.00 98.12 77 PRO A O 1
ATOM 624 N N . VAL A 1 78 ? 1.905 1.577 -0.420 1.00 98.19 78 VAL A N 1
ATOM 625 C CA . VAL A 1 78 ? 1.624 3.012 -0.366 1.00 98.19 78 VAL A CA 1
ATOM 626 C C . VAL A 1 78 ? 0.336 3.212 0.421 1.00 98.19 78 VAL A C 1
ATOM 628 O O . VAL A 1 78 ? -0.692 2.606 0.110 1.00 98.19 78 VAL A O 1
ATOM 631 N N . ILE A 1 79 ? 0.383 4.062 1.445 1.00 96.38 79 ILE A N 1
ATOM 632 C CA . ILE A 1 79 ? -0.791 4.380 2.264 1.00 96.38 79 ILE A CA 1
ATOM 633 C C . ILE A 1 79 ? -1.545 5.532 1.614 1.00 96.38 79 ILE A C 1
ATOM 635 O O . ILE A 1 79 ? -0.948 6.530 1.231 1.00 96.38 79 ILE A O 1
ATOM 639 N N . CYS A 1 80 ? -2.859 5.421 1.472 1.00 94.62 80 CYS A N 1
ATOM 640 C CA . CYS A 1 80 ? -3.679 6.505 0.933 1.00 94.62 80 CYS A CA 1
ATOM 641 C C . CYS A 1 80 ? -4.382 7.284 2.043 1.00 94.62 80 CYS A C 1
ATOM 643 O O . CYS A 1 80 ? -4.370 6.903 3.216 1.00 94.62 80 CYS A O 1
ATOM 645 N N . TYR A 1 81 ? -5.091 8.345 1.663 1.00 90.25 81 TYR A N 1
ATOM 646 C CA . TYR A 1 81 ? -5.881 9.143 2.596 1.00 90.25 81 TYR A CA 1
ATOM 647 C C . TYR A 1 81 ? -7.069 8.374 3.220 1.00 90.25 81 TYR A C 1
ATOM 649 O O . TYR A 1 81 ? -7.816 8.929 4.011 1.00 90.25 81 TYR A O 1
ATOM 657 N N . LYS A 1 82 ? -7.250 7.076 2.939 1.00 90.44 82 LYS A N 1
ATOM 658 C CA . LYS A 1 82 ? -8.129 6.189 3.724 1.00 90.44 82 LYS A CA 1
ATOM 659 C C . LYS A 1 82 ? -7.450 5.651 5.001 1.00 90.44 82 LYS A C 1
ATOM 661 O O . LYS A 1 82 ? -8.062 4.855 5.706 1.00 90.44 82 LYS A O 1
ATOM 666 N N . MET A 1 83 ? -6.203 6.062 5.289 1.00 91.81 83 MET A N 1
ATOM 667 C CA . MET A 1 83 ? -5.323 5.483 6.327 1.00 91.81 83 MET A CA 1
ATOM 668 C C . MET A 1 83 ? -5.252 3.961 6.214 1.00 91.81 83 MET A C 1
ATOM 670 O O . MET A 1 83 ? -5.333 3.239 7.204 1.00 91.81 83 MET A O 1
ATOM 674 N N . ALA A 1 84 ? -5.155 3.493 4.975 1.00 94.94 84 ALA A N 1
ATOM 675 C CA . ALA A 1 84 ? -5.078 2.095 4.596 1.00 94.94 84 ALA A CA 1
ATOM 676 C C . ALA A 1 84 ? -4.173 1.967 3.361 1.00 94.94 84 ALA A C 1
ATOM 678 O O . ALA A 1 84 ? -4.048 2.938 2.597 1.00 94.94 84 ALA A O 1
ATOM 679 N N . PRO A 1 85 ? -3.576 0.789 3.127 1.00 97.38 85 PRO A N 1
ATOM 680 C CA . PRO A 1 85 ? -2.892 0.493 1.878 1.00 97.38 85 PRO A CA 1
ATOM 681 C C . PRO A 1 85 ? -3.769 0.750 0.652 1.00 97.38 85 PRO A C 1
ATOM 683 O O . PRO A 1 85 ? -4.960 0.430 0.645 1.00 97.38 85 PRO A O 1
ATOM 686 N N . MET A 1 86 ? -3.184 1.292 -0.414 1.00 97.62 86 MET A N 1
ATOM 687 C CA . MET A 1 86 ? -3.866 1.368 -1.706 1.00 97.62 86 MET A CA 1
ATOM 688 C C . MET A 1 86 ? -4.295 -0.031 -2.170 1.00 97.62 86 MET A C 1
ATOM 690 O O . MET A 1 86 ? -3.544 -0.997 -2.037 1.00 97.62 86 MET A O 1
ATOM 694 N N . GLY A 1 87 ? -5.519 -0.135 -2.691 1.00 96.31 87 GLY A N 1
ATOM 695 C CA . GLY A 1 87 ? -6.115 -1.392 -3.152 1.00 96.31 87 GLY A CA 1
ATOM 696 C C . GLY A 1 87 ? -6.911 -2.189 -2.108 1.00 96.31 87 GLY A C 1
ATOM 697 O O . GLY A 1 87 ? -7.702 -3.030 -2.517 1.00 96.31 87 GLY A O 1
ATOM 698 N N . THR A 1 88 ? -6.793 -1.916 -0.798 1.00 96.31 88 THR A N 1
ATOM 699 C CA . THR A 1 88 ? -7.627 -2.597 0.230 1.00 96.31 88 THR A CA 1
ATOM 700 C C . THR A 1 88 ? -8.963 -1.916 0.488 1.00 96.31 88 THR A C 1
ATOM 702 O O . THR A 1 88 ? -9.787 -2.440 1.232 1.00 96.31 88 THR A O 1
ATOM 705 N N . ASP A 1 89 ? -9.153 -0.720 -0.074 1.00 92.44 89 ASP A N 1
ATOM 706 C CA . ASP A 1 89 ? -10.372 0.076 0.045 1.00 92.44 89 ASP A CA 1
ATOM 707 C C . ASP A 1 89 ? -10.880 0.210 1.493 1.00 92.44 89 ASP A C 1
ATOM 709 O O . ASP A 1 89 ? -11.959 -0.247 1.867 1.00 92.44 89 ASP A O 1
ATOM 713 N N . LYS A 1 90 ? -10.051 0.850 2.331 1.00 92.56 90 LYS A N 1
ATOM 714 C CA . LYS A 1 90 ? -10.317 1.058 3.766 1.00 92.56 90 LYS A CA 1
ATOM 715 C C . LYS A 1 90 ? -10.545 -0.269 4.500 1.00 92.56 90 LYS A C 1
ATOM 717 O O . LYS A 1 90 ? -11.445 -0.349 5.332 1.00 92.56 90 LYS A O 1
ATOM 722 N N . TYR A 1 91 ? -9.710 -1.273 4.234 1.00 96.06 91 TYR A N 1
ATOM 723 C CA . TYR A 1 91 ? -9.765 -2.591 4.876 1.00 96.06 91 TYR A CA 1
ATOM 724 C C . TYR A 1 91 ? -11.049 -3.393 4.566 1.00 96.06 91 TYR A C 1
ATOM 726 O O . TYR A 1 91 ? -11.633 -4.009 5.459 1.00 96.06 91 TYR A O 1
ATOM 734 N N . SER A 1 92 ? -11.566 -3.310 3.339 1.00 95.38 92 SER A N 1
ATOM 735 C CA . SER A 1 92 ? -12.779 -4.029 2.905 1.00 95.38 92 SER A CA 1
ATOM 736 C C . SER A 1 92 ? -12.503 -5.200 1.963 1.00 95.38 92 SER A C 1
ATOM 738 O O . SER A 1 92 ? -13.426 -5.928 1.607 1.00 95.38 92 SER A O 1
ATOM 740 N N . ARG A 1 93 ? -11.258 -5.350 1.498 1.00 96.44 93 ARG A N 1
ATOM 741 C CA . ARG A 1 93 ? -10.872 -6.415 0.574 1.00 96.44 93 ARG A CA 1
ATOM 742 C C . ARG A 1 93 ? -9.406 -6.785 0.722 1.00 96.44 93 ARG A C 1
ATOM 744 O O . ARG A 1 93 ? -8.546 -5.921 0.918 1.00 96.44 93 ARG A O 1
ATOM 751 N N . ASP A 1 94 ? -9.129 -8.064 0.523 1.00 97.88 94 ASP A N 1
ATOM 752 C CA . ASP A 1 94 ? -7.775 -8.563 0.338 1.00 97.88 94 ASP A CA 1
ATOM 753 C C . ASP A 1 94 ? -7.208 -8.140 -1.016 1.00 97.88 94 ASP A C 1
ATOM 755 O O . ASP A 1 94 ? -7.915 -7.994 -2.018 1.00 97.88 94 ASP A O 1
ATOM 759 N N . ILE A 1 95 ? -5.886 -8.033 -1.067 1.00 98.38 95 ILE A N 1
ATOM 760 C CA . ILE A 1 95 ? -5.141 -7.954 -2.316 1.00 98.38 95 ILE A CA 1
ATOM 761 C C . ILE A 1 95 ? -4.637 -9.352 -2.640 1.00 98.38 95 ILE A C 1
ATOM 763 O O . ILE A 1 95 ? -3.895 -9.951 -1.866 1.00 98.38 95 ILE A O 1
ATOM 767 N N . ASN A 1 96 ? -5.008 -9.864 -3.810 1.00 98.06 96 ASN A N 1
ATOM 768 C CA . ASN A 1 96 ? -4.482 -11.109 -4.357 1.00 98.06 96 ASN A CA 1
ATOM 769 C C . ASN A 1 96 ? -4.332 -10.961 -5.871 1.00 98.06 96 ASN A C 1
ATOM 771 O O . ASN A 1 96 ? -5.226 -11.300 -6.645 1.00 98.06 96 ASN A O 1
ATOM 775 N N . VAL A 1 97 ? -3.199 -10.401 -6.286 1.00 98.00 97 VAL A N 1
ATOM 776 C CA . VAL A 1 97 ? -2.913 -10.093 -7.687 1.00 98.00 97 VAL A CA 1
ATOM 777 C C . VAL A 1 97 ? -1.719 -10.919 -8.138 1.00 98.00 97 VAL A C 1
ATOM 779 O O . VAL A 1 97 ? -0.700 -10.981 -7.452 1.00 98.00 97 VAL A O 1
ATOM 782 N N . SER A 1 98 ? -1.823 -11.555 -9.303 1.00 97.69 98 SER A N 1
ATOM 783 C CA . SER A 1 98 ? -0.694 -12.207 -9.963 1.00 97.69 98 SER A CA 1
ATOM 784 C C . SER A 1 98 ? -0.702 -11.885 -11.448 1.00 97.69 98 SER A C 1
ATOM 786 O O . SER A 1 98 ? -1.634 -12.260 -12.156 1.00 97.69 98 SER A O 1
ATOM 788 N N . ALA A 1 99 ? 0.322 -11.171 -11.912 1.00 97.94 99 ALA A N 1
ATOM 789 C CA . ALA A 1 99 ? 0.361 -10.642 -13.268 1.00 97.94 99 ALA A CA 1
ATOM 790 C C . ALA A 1 99 ? 1.803 -10.470 -13.790 1.00 97.94 99 ALA A C 1
ATOM 792 O O . ALA A 1 99 ? 2.741 -10.384 -12.991 1.00 97.94 99 ALA A O 1
ATOM 793 N N . PRO A 1 100 ? 2.015 -10.430 -15.120 1.00 97.31 100 PRO A N 1
ATOM 794 C CA . PRO A 1 100 ? 3.306 -10.073 -15.713 1.00 97.31 100 PRO A CA 1
ATOM 795 C C . PRO A 1 100 ? 3.770 -8.674 -15.295 1.00 97.31 100 PRO A C 1
ATOM 797 O O . PRO A 1 100 ? 2.950 -7.842 -14.914 1.00 97.31 100 PRO A O 1
ATOM 800 N N . VAL A 1 101 ? 5.072 -8.408 -15.403 1.00 97.19 101 VAL A N 1
ATOM 801 C CA . VAL A 1 101 ? 5.668 -7.112 -15.039 1.00 97.19 101 VAL A CA 1
ATOM 802 C C . VAL A 1 101 ? 6.173 -6.373 -16.280 1.00 97.19 101 VAL A C 1
ATOM 804 O O . VAL A 1 101 ? 6.791 -6.970 -17.162 1.00 97.19 101 VAL A O 1
ATOM 807 N N . VAL A 1 102 ? 5.951 -5.062 -16.337 1.00 97.44 102 VAL A N 1
ATOM 808 C CA . VAL A 1 102 ? 6.499 -4.161 -17.359 1.00 97.44 102 VAL A CA 1
ATOM 809 C C . VAL A 1 102 ? 7.294 -3.056 -16.672 1.00 97.44 102 VAL A C 1
ATOM 811 O O . VAL A 1 102 ? 6.793 -2.389 -15.770 1.00 97.44 102 VAL A O 1
ATOM 814 N N . PHE A 1 103 ? 8.536 -2.852 -17.101 1.00 96.50 103 PHE A N 1
ATOM 815 C CA . PHE A 1 103 ? 9.341 -1.711 -16.686 1.00 96.50 103 PHE A CA 1
ATOM 816 C C . PHE A 1 103 ? 9.016 -0.493 -17.554 1.00 96.50 103 PHE A C 1
ATOM 818 O O . PHE A 1 103 ? 9.165 -0.554 -18.778 1.00 96.50 103 PHE A O 1
ATOM 825 N N . ILE A 1 104 ? 8.604 0.608 -16.923 1.00 95.94 104 ILE A N 1
ATOM 826 C CA . ILE A 1 104 ? 8.143 1.832 -17.599 1.00 95.94 104 ILE A CA 1
ATOM 827 C C . ILE A 1 104 ? 8.912 3.085 -17.143 1.00 95.94 104 ILE A C 1
ATOM 829 O O . ILE A 1 104 ? 8.355 4.174 -17.070 1.00 95.94 104 ILE A O 1
ATOM 833 N N . GLY A 1 105 ? 10.204 2.961 -16.831 1.00 94.19 105 GLY A N 1
ATOM 834 C CA . GLY A 1 105 ? 11.057 4.139 -16.630 1.00 94.19 105 GLY A CA 1
ATOM 835 C C . GLY A 1 105 ? 10.636 4.952 -15.417 1.00 94.19 105 GLY A C 1
ATOM 836 O O . GLY A 1 105 ? 10.695 4.419 -14.311 1.00 94.19 105 GLY A O 1
ATOM 837 N N . ASN A 1 106 ? 10.246 6.216 -15.622 1.00 94.25 106 ASN A N 1
ATOM 838 C CA . ASN A 1 106 ? 9.775 7.118 -14.563 1.00 94.25 106 ASN A CA 1
ATOM 839 C C . ASN A 1 106 ? 8.245 7.235 -14.467 1.00 94.25 106 ASN A C 1
ATOM 841 O O . ASN A 1 106 ? 7.744 7.993 -13.634 1.00 94.25 106 ASN A O 1
ATOM 845 N N . GLY A 1 107 ? 7.508 6.481 -15.290 1.00 94.44 107 GLY A N 1
ATOM 846 C CA . GLY A 1 107 ? 6.048 6.404 -15.245 1.00 94.44 107 GLY A CA 1
ATOM 847 C C . GLY A 1 107 ? 5.308 7.615 -15.820 1.00 94.44 107 GLY A C 1
ATOM 848 O O . GLY A 1 107 ? 4.102 7.716 -15.607 1.00 94.44 107 GLY A O 1
ATOM 849 N N . ILE A 1 108 ? 5.990 8.518 -16.534 1.00 94.00 108 ILE A N 1
ATOM 850 C CA . ILE A 1 108 ? 5.376 9.706 -17.150 1.00 94.00 108 ILE A CA 1
ATOM 851 C C . ILE A 1 108 ? 4.688 9.341 -18.474 1.00 94.00 108 ILE A C 1
ATOM 853 O O . ILE A 1 108 ? 5.213 8.563 -19.272 1.00 94.00 108 ILE A O 1
ATOM 857 N N . SER A 1 109 ? 3.507 9.920 -18.702 1.00 90.75 109 SER A N 1
ATOM 858 C CA . SER A 1 109 ? 2.686 9.754 -19.905 1.00 90.75 109 SER A CA 1
ATOM 859 C C . SER A 1 109 ? 2.318 11.131 -20.473 1.00 90.75 109 SER A C 1
ATOM 861 O O . SER A 1 109 ? 1.369 11.750 -20.005 1.00 90.75 109 SER A O 1
ATOM 863 N N . GLY A 1 110 ? 3.030 11.610 -21.493 1.00 84.31 110 GLY A N 1
ATOM 864 C CA . GLY A 1 110 ? 2.762 12.885 -22.171 1.00 84.31 110 GLY A CA 1
ATOM 865 C C . GLY A 1 110 ? 2.884 12.792 -23.696 1.00 84.31 110 GLY A C 1
ATOM 866 O O . GLY A 1 110 ? 3.240 11.750 -24.236 1.00 84.31 110 GLY A O 1
ATOM 867 N N . GLU A 1 111 ? 2.589 13.884 -24.408 1.00 78.94 111 GLU A N 1
ATOM 868 C CA . GLU A 1 111 ? 2.625 13.902 -25.883 1.00 78.94 111 GLU A CA 1
ATOM 869 C C . GLU A 1 111 ? 4.046 13.711 -26.444 1.00 78.94 111 GLU A C 1
ATOM 871 O O . GLU A 1 111 ? 4.254 12.903 -27.351 1.00 78.94 111 GLU A O 1
ATOM 876 N N . ASP A 1 112 ? 5.027 14.417 -25.874 1.00 79.38 112 ASP A N 1
ATOM 877 C CA . ASP A 1 112 ? 6.423 14.403 -26.339 1.00 79.38 112 ASP A CA 1
ATOM 878 C C . ASP A 1 112 ? 7.283 13.323 -25.658 1.00 79.38 112 ASP A C 1
ATOM 880 O O . ASP A 1 112 ? 8.356 12.968 -26.151 1.00 79.38 112 ASP A O 1
ATOM 884 N N . TYR A 1 113 ? 6.811 12.775 -24.536 1.00 86.12 113 TYR A N 1
ATOM 885 C CA . TYR A 1 113 ? 7.501 11.750 -23.759 1.00 86.12 113 TYR A CA 1
ATOM 886 C C . TYR A 1 113 ? 6.483 10.833 -23.080 1.00 86.12 113 TYR A C 1
ATOM 888 O O . TYR A 1 113 ? 5.758 11.247 -22.176 1.00 86.12 113 TYR A O 1
ATOM 896 N N . ASP A 1 114 ? 6.438 9.577 -23.518 1.00 89.69 114 ASP A N 1
ATOM 897 C CA . ASP A 1 114 ? 5.510 8.573 -23.007 1.00 89.69 114 ASP A CA 1
ATOM 898 C C . ASP A 1 114 ? 6.258 7.275 -22.699 1.00 89.69 114 ASP A C 1
ATOM 900 O O . ASP A 1 114 ? 6.691 6.547 -23.598 1.00 89.69 114 ASP A O 1
ATOM 904 N N . CYS A 1 115 ? 6.397 6.966 -21.411 1.00 92.12 115 CYS A N 1
ATOM 905 C CA . CYS A 1 115 ? 7.028 5.732 -20.965 1.00 92.12 115 CYS A CA 1
ATOM 906 C C . CYS A 1 115 ? 6.211 4.473 -21.282 1.00 92.12 115 CYS A C 1
ATOM 908 O O . CYS A 1 115 ? 6.756 3.368 -21.256 1.00 92.12 115 CYS A O 1
ATOM 910 N N . TYR A 1 116 ? 4.922 4.615 -21.577 1.00 92.50 116 TYR A N 1
ATOM 911 C CA . TYR A 1 116 ? 4.031 3.509 -21.917 1.00 92.50 116 TYR A CA 1
ATOM 912 C C . TYR A 1 116 ? 4.029 3.208 -23.415 1.00 92.50 116 TYR A C 1
ATOM 914 O O . TYR A 1 116 ? 3.488 2.181 -23.832 1.00 92.50 116 TYR A O 1
ATOM 922 N N . LYS A 1 117 ? 4.656 4.070 -24.224 1.00 89.56 117 LYS A N 1
ATOM 923 C CA . LYS A 1 117 ? 4.710 3.925 -25.674 1.00 89.56 117 LYS A CA 1
ATOM 924 C C . LYS A 1 117 ? 5.211 2.536 -26.069 1.00 89.56 117 LYS A C 1
ATOM 926 O O . LYS A 1 117 ? 6.203 2.035 -25.541 1.00 89.56 117 LYS A O 1
ATOM 931 N N . ASP A 1 118 ? 4.494 1.919 -27.006 1.00 88.25 118 ASP A N 1
ATOM 932 C CA . ASP A 1 118 ? 4.760 0.582 -27.550 1.00 88.25 118 ASP A CA 1
ATOM 933 C C . ASP A 1 118 ? 4.702 -0.576 -26.526 1.00 88.25 118 ASP A C 1
ATOM 935 O O . ASP A 1 118 ? 5.078 -1.703 -26.855 1.00 88.25 118 ASP A O 1
ATOM 939 N N . GLN A 1 119 ? 4.200 -0.345 -25.305 1.00 92.38 119 GLN A N 1
ATOM 940 C CA . GLN A 1 119 ? 3.973 -1.389 -24.304 1.00 92.38 119 GLN A CA 1
ATOM 941 C C . GLN A 1 119 ? 2.486 -1.568 -24.007 1.00 92.38 119 GLN A C 1
ATOM 943 O O . GLN A 1 119 ? 1.768 -0.633 -23.666 1.00 92.38 119 GLN A O 1
ATOM 948 N N . ASP A 1 120 ? 2.034 -2.816 -24.048 1.00 94.62 120 ASP A N 1
ATOM 949 C CA . ASP A 1 120 ? 0.754 -3.193 -23.461 1.00 94.62 120 ASP A CA 1
ATOM 950 C C . ASP A 1 120 ? 0.938 -3.387 -21.950 1.00 94.62 120 ASP A C 1
ATOM 952 O O . ASP A 1 120 ? 1.649 -4.305 -21.531 1.00 94.62 120 ASP A O 1
ATOM 956 N N . VAL A 1 121 ? 0.316 -2.530 -21.141 1.00 97.44 121 VAL A N 1
ATOM 957 C CA . VAL A 1 121 ? 0.402 -2.556 -19.667 1.00 97.44 121 VAL A CA 1
ATOM 958 C C . VAL A 1 121 ? -0.888 -3.012 -18.988 1.00 97.44 121 VAL A C 1
ATOM 960 O O . VAL A 1 121 ? -0.917 -3.165 -17.766 1.00 97.44 121 VAL A O 1
ATOM 963 N N . LYS A 1 122 ? -1.949 -3.250 -19.763 1.00 98.06 122 LYS A N 1
ATOM 964 C CA . LYS A 1 122 ? -3.238 -3.661 -19.218 1.00 98.06 122 LYS A CA 1
ATOM 965 C C . LYS A 1 122 ? -3.102 -5.007 -18.504 1.00 98.06 122 LYS A C 1
ATOM 967 O O . LYS A 1 122 ? -2.443 -5.916 -19.008 1.00 98.06 122 LYS A O 1
ATOM 972 N N . ASP A 1 123 ? -3.727 -5.121 -17.333 1.00 98.19 123 ASP A N 1
ATOM 973 C CA . ASP A 1 123 ? -3.723 -6.317 -16.484 1.00 98.19 123 ASP A CA 1
ATOM 974 C C . ASP A 1 123 ? -2.303 -6.789 -16.091 1.00 98.19 123 ASP A C 1
ATOM 976 O O . ASP A 1 123 ? -2.084 -7.963 -15.785 1.00 98.19 123 ASP A O 1
ATOM 980 N N . LYS A 1 124 ? -1.315 -5.880 -16.091 1.00 98.56 124 LYS A N 1
ATOM 981 C CA . LYS A 1 124 ? 0.087 -6.138 -15.712 1.00 98.56 124 LYS A CA 1
ATOM 982 C C . LYS A 1 124 ? 0.516 -5.246 -14.557 1.00 98.56 124 LYS A C 1
ATOM 984 O O . LYS A 1 124 ? -0.053 -4.180 -14.342 1.00 98.56 124 LYS A O 1
ATOM 989 N N . PHE A 1 125 ? 1.534 -5.671 -13.819 1.00 98.62 125 PHE A N 1
ATOM 990 C CA . PHE A 1 125 ? 2.243 -4.775 -12.916 1.00 98.62 125 PHE A CA 1
ATOM 991 C C . PHE A 1 125 ? 3.117 -3.825 -13.724 1.00 98.62 125 PHE A C 1
ATOM 993 O O . PHE A 1 125 ? 3.874 -4.268 -14.591 1.00 98.62 125 PHE A O 1
ATOM 1000 N N . VAL A 1 126 ? 3.070 -2.541 -13.394 1.00 98.44 126 VAL A N 1
ATOM 1001 C CA . VAL A 1 126 ? 4.052 -1.573 -13.884 1.00 98.44 126 VAL A CA 1
ATOM 1002 C C . VAL A 1 126 ? 5.077 -1.275 -12.804 1.00 98.44 126 VAL A C 1
ATOM 1004 O O . VAL A 1 126 ? 4.732 -1.119 -11.637 1.00 98.44 126 VAL A O 1
ATOM 1007 N N . LEU A 1 127 ? 6.345 -1.222 -13.193 1.00 97.94 127 LEU A N 1
ATOM 1008 C CA . LEU A 1 127 ? 7.477 -0.971 -12.310 1.00 97.94 127 LEU A CA 1
ATOM 1009 C C . LEU A 1 127 ? 8.222 0.271 -12.798 1.00 97.94 127 LEU A C 1
ATOM 1011 O O . LEU A 1 127 ? 8.609 0.323 -13.970 1.00 97.94 127 LEU A O 1
ATOM 1015 N N . PHE A 1 128 ? 8.400 1.267 -11.927 1.00 97.38 128 PHE A N 1
ATOM 1016 C CA . PHE A 1 128 ? 9.033 2.536 -12.296 1.00 97.38 128 PHE A CA 1
ATOM 1017 C C . PHE A 1 128 ? 9.761 3.227 -11.141 1.00 97.38 128 PHE A C 1
ATOM 1019 O O . PHE A 1 128 ? 9.452 3.014 -9.968 1.00 97.38 128 PHE A O 1
ATOM 1026 N N . PHE A 1 129 ? 10.737 4.060 -11.500 1.00 96.94 129 PHE A N 1
ATOM 1027 C CA . PHE A 1 129 ? 11.485 4.904 -10.574 1.00 96.94 129 PHE A CA 1
ATOM 1028 C C . PHE A 1 129 ? 10.838 6.281 -10.480 1.00 96.94 129 PHE A C 1
ATOM 1030 O O . PHE A 1 129 ? 10.686 6.950 -11.496 1.00 96.94 129 PHE A O 1
ATOM 1037 N N . TYR A 1 130 ? 10.446 6.729 -9.293 1.00 95.69 130 TYR A N 1
ATOM 1038 C CA . TYR A 1 130 ? 9.701 7.990 -9.176 1.00 95.69 130 TYR A CA 1
ATOM 1039 C C . TYR A 1 130 ? 10.586 9.241 -9.030 1.00 95.69 130 TYR A C 1
ATOM 1041 O O . TYR A 1 130 ? 10.085 10.354 -9.154 1.00 95.69 130 TYR A O 1
ATOM 1049 N N . ASP A 1 131 ? 11.881 9.054 -8.796 1.00 94.56 131 ASP A N 1
ATOM 1050 C CA . ASP A 1 131 ? 12.903 10.064 -8.477 1.00 94.56 131 ASP A CA 1
ATOM 1051 C C . ASP A 1 131 ? 14.254 9.740 -9.160 1.00 94.56 131 ASP A C 1
ATOM 1053 O O . ASP A 1 131 ? 15.325 10.092 -8.662 1.00 94.56 131 ASP A O 1
ATOM 1057 N N . PHE A 1 132 ? 14.231 9.008 -10.281 1.00 93.19 132 PHE A N 1
ATOM 1058 C CA . PHE A 1 132 ? 15.451 8.718 -11.037 1.00 93.19 132 PHE A CA 1
ATOM 1059 C C . PHE A 1 132 ? 16.060 10.018 -11.584 1.00 93.19 132 PHE A C 1
ATOM 1061 O O . PHE A 1 132 ? 15.320 10.849 -12.094 1.00 93.19 132 PHE A O 1
ATOM 1068 N N . PRO A 1 133 ? 17.393 10.203 -11.555 1.00 88.19 133 PRO A N 1
ATOM 1069 C CA . PRO A 1 133 ? 18.026 11.427 -12.043 1.00 88.19 133 PRO A CA 1
ATOM 1070 C C . PRO A 1 133 ? 18.086 11.476 -13.584 1.00 88.19 133 PRO A C 1
ATOM 1072 O O . PRO A 1 133 ? 19.166 11.370 -14.177 1.00 88.19 133 PRO A O 1
ATOM 1075 N N . ASP A 1 134 ? 16.938 11.642 -14.248 1.00 84.75 134 ASP A N 1
ATOM 1076 C CA . ASP A 1 134 ? 16.845 11.852 -15.696 1.00 84.75 134 ASP A CA 1
ATOM 1077 C C . ASP A 1 134 ? 17.090 13.328 -16.043 1.00 84.75 134 ASP A C 1
ATOM 1079 O O . ASP A 1 134 ? 16.185 14.159 -16.097 1.00 84.75 134 ASP A O 1
ATOM 1083 N N . THR A 1 135 ? 18.348 13.671 -16.324 1.00 82.25 135 THR A N 1
ATOM 1084 C CA . THR A 1 135 ? 18.713 15.053 -16.674 1.00 82.25 135 THR A CA 1
ATOM 1085 C C . THR A 1 135 ? 18.104 15.552 -17.987 1.00 82.25 135 THR A C 1
ATOM 1087 O O . THR A 1 135 ? 18.089 16.759 -18.213 1.00 82.25 135 THR A O 1
ATOM 1090 N N . VAL A 1 136 ? 17.630 14.658 -18.862 1.00 85.06 136 VAL A N 1
ATOM 1091 C CA . VAL A 1 136 ? 17.053 15.036 -20.161 1.00 85.06 136 VAL A CA 1
ATOM 1092 C C . VAL A 1 136 ? 15.587 15.433 -20.009 1.00 85.06 136 VAL A C 1
ATOM 1094 O O . VAL A 1 136 ? 15.151 16.386 -20.650 1.00 85.06 136 VAL A O 1
ATOM 1097 N N . HIS A 1 137 ? 14.849 14.755 -19.127 1.00 84.81 137 HIS A N 1
ATOM 1098 C CA . HIS A 1 137 ? 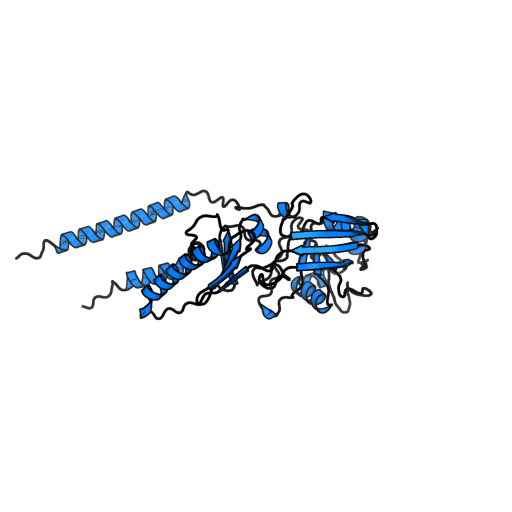13.418 14.987 -18.899 1.00 84.81 137 HIS A CA 1
ATOM 1099 C C . HIS A 1 137 ? 13.107 15.616 -17.528 1.00 84.81 137 HIS A C 1
ATOM 1101 O O . HIS A 1 137 ? 11.961 15.582 -17.085 1.00 84.81 137 HIS A O 1
ATOM 1107 N N . ALA A 1 138 ? 14.096 16.230 -16.871 1.00 84.56 138 ALA A N 1
ATOM 1108 C CA . ALA A 1 138 ? 13.963 16.800 -15.526 1.00 84.56 138 ALA A CA 1
ATOM 1109 C C . ALA A 1 138 ? 12.796 17.801 -15.383 1.00 84.56 138 ALA A C 1
ATOM 1111 O O . ALA A 1 138 ? 12.092 17.786 -14.37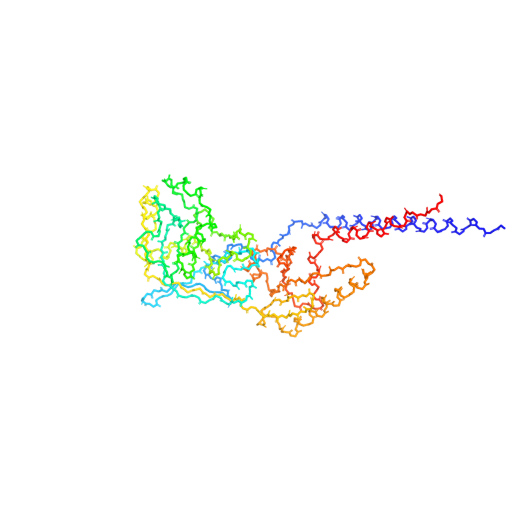5 1.00 84.56 138 ALA A O 1
ATOM 1112 N N . ASP A 1 139 ? 12.547 18.637 -16.398 1.00 85.88 139 ASP A N 1
ATOM 1113 C CA . ASP A 1 139 ? 11.430 19.596 -16.383 1.00 85.88 139 ASP A CA 1
ATOM 1114 C C . ASP A 1 139 ? 10.063 18.888 -16.383 1.00 85.88 139 ASP A C 1
ATOM 1116 O O . ASP A 1 139 ? 9.136 19.315 -15.692 1.00 85.88 139 ASP A O 1
ATOM 1120 N N . LEU A 1 140 ? 9.940 17.775 -17.117 1.00 85.75 140 LEU A N 1
ATOM 1121 C CA . LEU A 1 140 ? 8.729 16.949 -17.132 1.00 85.75 140 LEU A CA 1
ATOM 1122 C C . LEU A 1 140 ? 8.533 16.224 -15.801 1.00 85.75 140 LEU A C 1
ATOM 1124 O O . LEU A 1 140 ? 7.408 16.137 -15.307 1.00 85.75 140 LEU A O 1
ATOM 1128 N N . GLU A 1 141 ? 9.619 15.731 -15.204 1.00 84.00 141 GLU A N 1
ATOM 1129 C CA . GLU A 1 141 ? 9.581 15.097 -13.887 1.00 84.00 141 GLU A CA 1
ATOM 1130 C C . GLU A 1 141 ? 9.153 16.075 -12.794 1.00 84.00 141 GLU A C 1
ATOM 1132 O O . GLU A 1 141 ? 8.322 15.720 -11.958 1.00 84.00 141 GLU A O 1
ATOM 1137 N N . ALA A 1 142 ? 9.658 17.310 -12.834 1.00 85.38 142 ALA A N 1
ATOM 1138 C CA . ALA A 1 142 ? 9.259 18.372 -11.918 1.00 85.38 142 ALA A CA 1
ATOM 1139 C C . ALA A 1 142 ? 7.802 18.821 -12.133 1.00 85.38 142 ALA A C 1
ATOM 1141 O O . ALA A 1 142 ? 7.137 19.223 -11.178 1.00 85.38 142 ALA A O 1
ATOM 1142 N N . GLY A 1 143 ? 7.309 18.755 -13.375 1.00 88.19 143 GLY A N 1
ATOM 1143 C CA . GLY A 1 143 ? 5.942 19.128 -13.742 1.00 88.19 143 GLY A CA 1
ATOM 1144 C C . GLY A 1 143 ? 4.884 18.045 -13.518 1.00 88.19 143 GLY A C 1
ATOM 1145 O O . GLY A 1 143 ? 3.704 18.380 -13.505 1.00 88.19 143 GLY A O 1
ATOM 1146 N N . THR A 1 144 ? 5.282 16.779 -13.333 1.00 91.56 144 THR A N 1
ATOM 1147 C CA . THR A 1 144 ? 4.359 15.636 -13.200 1.00 91.56 144 THR A CA 1
ATOM 1148 C C . THR A 1 144 ? 4.537 14.962 -11.845 1.00 91.56 144 THR A C 1
ATOM 1150 O O . THR A 1 144 ? 5.516 14.243 -11.609 1.00 91.56 144 THR A O 1
ATOM 1153 N N . SER A 1 145 ? 3.572 15.162 -10.953 1.00 94.19 145 SER A N 1
ATOM 1154 C CA . SER A 1 145 ? 3.595 14.612 -9.597 1.00 94.19 145 SER A CA 1
ATOM 1155 C C . SER A 1 145 ? 3.492 13.082 -9.583 1.00 94.19 145 SER A C 1
ATOM 1157 O O . SER A 1 145 ? 2.941 12.462 -10.491 1.00 94.19 145 SER A O 1
ATOM 1159 N N . LEU A 1 146 ? 3.972 12.439 -8.513 1.00 95.75 146 LEU A N 1
ATOM 1160 C CA . LEU A 1 146 ? 3.825 10.986 -8.351 1.00 95.75 146 LEU A CA 1
ATOM 1161 C C . LEU A 1 146 ? 2.349 10.545 -8.324 1.00 95.75 146 LEU A C 1
ATOM 1163 O O . LEU A 1 146 ? 2.017 9.485 -8.847 1.00 95.75 146 LEU A O 1
ATOM 1167 N N . VAL A 1 147 ? 1.468 11.361 -7.738 1.00 95.69 147 VAL A N 1
ATOM 1168 C CA . VAL A 1 147 ? 0.019 11.105 -7.703 1.00 95.69 147 VAL A CA 1
ATOM 1169 C C . VAL A 1 147 ? -0.549 11.037 -9.120 1.00 95.69 147 VAL A C 1
ATOM 1171 O O . VAL A 1 147 ? -1.246 10.079 -9.436 1.00 95.69 147 VAL A O 1
ATOM 1174 N N . GLU A 1 148 ? -0.192 11.986 -9.989 1.00 95.38 148 GLU A N 1
ATOM 1175 C CA . GLU A 1 148 ? -0.615 11.981 -11.397 1.00 95.38 148 GLU A CA 1
ATOM 1176 C C . GLU A 1 148 ? -0.086 10.753 -12.143 1.00 95.38 148 GLU A C 1
ATOM 1178 O O . GLU A 1 148 ? -0.842 10.102 -12.853 1.00 95.38 148 GLU A O 1
ATOM 1183 N N . ARG A 1 149 ? 1.172 10.352 -11.916 1.00 96.75 149 ARG A N 1
ATOM 1184 C CA . ARG A 1 149 ? 1.743 9.145 -12.549 1.00 96.75 149 ARG A CA 1
ATOM 1185 C C . ARG A 1 149 ? 1.031 7.859 -12.112 1.00 96.75 149 ARG A C 1
ATOM 1187 O O . ARG A 1 149 ? 0.844 6.948 -12.919 1.00 96.75 149 ARG A O 1
ATOM 1194 N N . ILE A 1 150 ? 0.632 7.774 -10.840 1.00 97.56 150 ILE A N 1
ATOM 1195 C CA . ILE A 1 150 ? -0.178 6.663 -10.313 1.00 97.56 150 ILE A CA 1
ATOM 1196 C C . ILE A 1 150 ? -1.574 6.669 -10.950 1.00 97.56 150 ILE A C 1
ATOM 1198 O O . ILE A 1 150 ? -2.051 5.614 -11.373 1.00 97.56 150 ILE A O 1
ATOM 1202 N N . ASP A 1 151 ? -2.206 7.840 -11.055 1.00 96.31 151 ASP A N 1
ATOM 1203 C CA . ASP A 1 151 ? -3.518 7.997 -11.688 1.00 96.31 151 ASP A CA 1
ATOM 1204 C C . ASP A 1 151 ? -3.463 7.611 -13.175 1.00 96.31 151 ASP A C 1
ATOM 1206 O O . ASP A 1 151 ? -4.315 6.856 -13.644 1.00 96.31 151 ASP A O 1
ATOM 1210 N N . ASP A 1 152 ? -2.428 8.027 -13.904 1.00 95.75 152 ASP A N 1
ATOM 1211 C CA . ASP A 1 152 ? -2.217 7.680 -15.312 1.00 95.75 152 ASP A CA 1
ATOM 1212 C C . ASP A 1 152 ? -2.036 6.176 -15.527 1.00 95.75 152 ASP A C 1
ATOM 1214 O O . ASP A 1 152 ? -2.581 5.609 -16.481 1.00 95.75 152 ASP A O 1
ATOM 1218 N N . ALA A 1 153 ? -1.280 5.512 -14.647 1.00 97.38 153 ALA A N 1
ATOM 1219 C CA . ALA A 1 153 ? -1.143 4.060 -14.658 1.00 97.38 153 ALA A CA 1
ATOM 1220 C C . ALA A 1 153 ? -2.493 3.378 -14.381 1.00 97.38 153 ALA A C 1
ATOM 1222 O O . ALA A 1 153 ? -2.865 2.431 -15.077 1.00 97.38 153 ALA A O 1
ATOM 1223 N N . PHE A 1 154 ? -3.267 3.885 -13.417 1.00 96.81 154 PHE A N 1
ATOM 1224 C CA . PHE A 1 154 ? -4.607 3.379 -13.117 1.00 96.81 154 PHE A CA 1
ATOM 1225 C C . PHE A 1 154 ? -5.563 3.506 -14.313 1.00 96.81 154 PHE A C 1
ATOM 1227 O O . PHE A 1 154 ? -6.234 2.531 -14.657 1.00 96.81 154 PHE A O 1
ATOM 1234 N N . GLN A 1 155 ? -5.575 4.651 -15.008 1.00 96.19 155 GLN A N 1
ATOM 1235 C CA . GLN A 1 155 ? -6.390 4.851 -16.218 1.00 96.19 155 GLN A CA 1
ATOM 1236 C C . GLN A 1 155 ? -6.012 3.896 -17.362 1.00 96.19 155 GLN A C 1
ATOM 1238 O O . GLN A 1 155 ? -6.827 3.615 -18.238 1.00 96.19 155 GLN A O 1
ATOM 1243 N N . LYS A 1 156 ? -4.789 3.356 -17.349 1.00 96.50 156 LYS A N 1
ATOM 1244 C CA . LYS A 1 156 ? -4.318 2.336 -18.299 1.00 96.50 156 LYS A CA 1
ATOM 1245 C C . LYS A 1 156 ? -4.669 0.901 -17.878 1.00 96.50 156 LYS A C 1
ATOM 1247 O O . LYS A 1 156 ? -4.251 -0.045 -18.544 1.00 96.50 156 LYS A O 1
ATOM 1252 N N . HIS A 1 157 ? -5.465 0.730 -16.819 1.00 97.31 157 HIS A N 1
ATOM 1253 C CA . HIS A 1 157 ? -5.964 -0.557 -16.326 1.00 97.31 157 HIS A CA 1
ATOM 1254 C C . HIS A 1 157 ? -4.851 -1.555 -15.969 1.00 97.31 157 HIS A C 1
ATOM 1256 O O . HIS A 1 157 ? -4.929 -2.740 -16.297 1.00 97.31 157 HIS A O 1
ATOM 1262 N N . VAL A 1 158 ? -3.793 -1.071 -15.316 1.00 98.38 158 VAL A N 1
ATOM 1263 C CA . VAL A 1 158 ? -2.741 -1.927 -14.746 1.00 98.38 158 VAL A CA 1
ATOM 1264 C C . VAL A 1 158 ? -3.299 -2.792 -13.609 1.00 98.38 158 VAL A C 1
ATOM 1266 O O . VAL A 1 158 ? -4.248 -2.409 -12.928 1.00 98.38 158 VAL A O 1
ATOM 1269 N N . ALA A 1 159 ? -2.685 -3.950 -13.365 1.00 98.31 159 ALA A N 1
ATOM 1270 C CA . ALA A 1 159 ? -3.039 -4.824 -12.241 1.00 98.31 159 ALA A CA 1
ATOM 1271 C C . ALA A 1 159 ? -2.454 -4.339 -10.900 1.00 98.31 159 ALA A C 1
ATOM 1273 O O . ALA A 1 159 ? -2.955 -4.691 -9.834 1.00 98.31 159 ALA A O 1
ATOM 1274 N N . GLY A 1 160 ? -1.384 -3.544 -10.951 1.00 98.62 160 GLY A N 1
ATOM 1275 C CA . GLY A 1 160 ? -0.739 -2.955 -9.784 1.00 98.62 160 GLY A CA 1
ATOM 1276 C C . GLY A 1 160 ? 0.481 -2.124 -10.164 1.00 98.62 160 GLY A C 1
ATOM 1277 O O . GLY A 1 160 ? 0.958 -2.177 -11.301 1.00 98.62 160 GLY A O 1
ATOM 1278 N N . ILE A 1 161 ? 0.993 -1.356 -9.208 1.00 98.81 161 ILE A N 1
ATOM 1279 C CA . ILE A 1 161 ? 2.113 -0.434 -9.414 1.00 98.81 161 ILE A CA 1
ATOM 1280 C C . ILE A 1 161 ? 3.221 -0.731 -8.405 1.00 98.81 161 ILE A C 1
ATOM 1282 O O . ILE A 1 161 ? 2.969 -0.915 -7.214 1.00 98.81 161 ILE A O 1
ATOM 1286 N N . VAL A 1 162 ? 4.457 -0.748 -8.894 1.00 98.75 162 VAL A N 1
ATOM 1287 C CA . VAL A 1 162 ? 5.673 -0.942 -8.110 1.00 98.75 162 VAL A CA 1
ATOM 1288 C C . VAL A 1 162 ? 6.552 0.292 -8.254 1.00 98.75 162 VAL A C 1
ATOM 1290 O O . VAL A 1 162 ? 7.055 0.594 -9.337 1.00 98.75 162 VAL A O 1
ATOM 1293 N N . LEU A 1 163 ? 6.735 0.991 -7.144 1.00 98.62 163 LEU A N 1
ATOM 1294 C CA . LEU A 1 163 ? 7.495 2.226 -7.044 1.00 98.62 163 LEU A CA 1
ATOM 1295 C C . LEU A 1 163 ? 8.890 1.945 -6.494 1.00 98.62 163 LEU A C 1
ATOM 1297 O O . LEU A 1 163 ? 9.053 1.214 -5.514 1.00 98.62 163 LEU A O 1
ATOM 1301 N N . ILE A 1 164 ? 9.897 2.549 -7.112 1.00 98.19 164 ILE A N 1
ATOM 1302 C CA . ILE A 1 164 ? 11.288 2.426 -6.686 1.00 98.19 164 ILE A CA 1
ATOM 1303 C C . ILE A 1 164 ? 11.858 3.821 -6.495 1.00 98.19 164 ILE A C 1
ATOM 1305 O O . ILE A 1 164 ? 11.690 4.683 -7.355 1.00 98.19 164 ILE A O 1
ATOM 1309 N N . SER A 1 165 ? 12.539 4.021 -5.375 1.00 97.50 165 SER A N 1
ATOM 1310 C CA . SER A 1 165 ? 13.313 5.232 -5.142 1.00 97.50 165 SER A CA 1
ATOM 1311 C C . SER A 1 165 ? 14.756 5.002 -5.576 1.00 97.50 165 SER A C 1
ATOM 1313 O O . SER A 1 165 ? 15.358 3.975 -5.248 1.00 97.50 165 SER A O 1
ATOM 1315 N N . TRP A 1 166 ? 15.316 5.961 -6.292 1.00 96.00 166 TRP A N 1
ATOM 1316 C CA . TRP A 1 166 ? 16.739 6.110 -6.519 1.00 96.00 166 TRP A CA 1
ATOM 1317 C C . TRP A 1 166 ? 17.438 6.688 -5.285 1.00 96.00 166 TRP A C 1
ATOM 1319 O O . TRP A 1 166 ? 18.556 6.276 -4.975 1.00 96.00 166 TRP A O 1
ATOM 1329 N N . GLU A 1 167 ? 16.789 7.613 -4.572 1.00 95.19 167 GLU A N 1
ATOM 1330 C CA . GLU A 1 167 ? 17.399 8.339 -3.454 1.00 95.19 167 GLU A CA 1
ATOM 1331 C C . GLU A 1 167 ? 17.191 7.660 -2.091 1.00 95.19 167 GLU A C 1
ATOM 1333 O O . GLU A 1 167 ? 18.132 7.572 -1.297 1.00 95.19 167 GLU A O 1
ATOM 1338 N N . ASP A 1 168 ? 15.982 7.166 -1.803 1.00 96.12 168 ASP A N 1
ATOM 1339 C CA . ASP A 1 168 ? 15.631 6.555 -0.516 1.00 96.12 168 ASP A CA 1
ATOM 1340 C C . ASP A 1 168 ? 15.697 5.017 -0.583 1.00 96.12 168 ASP A C 1
ATOM 1342 O O . ASP A 1 168 ? 14.868 4.378 -1.226 1.00 96.12 168 ASP A O 1
ATOM 1346 N N . PRO A 1 169 ? 16.620 4.351 0.127 1.00 93.44 169 PRO A N 1
ATOM 1347 C CA . PRO A 1 169 ? 16.671 2.891 0.132 1.00 93.44 169 PRO A CA 1
ATOM 1348 C C . PRO A 1 169 ? 15.447 2.224 0.786 1.00 93.44 169 PRO A C 1
ATOM 1350 O O . PRO A 1 169 ? 15.240 1.029 0.569 1.00 93.44 169 PRO A O 1
ATOM 1353 N N . ASN A 1 170 ? 14.666 2.948 1.602 1.00 94.56 170 ASN A N 1
ATOM 1354 C CA . ASN A 1 170 ? 13.548 2.409 2.384 1.00 94.56 170 ASN A CA 1
ATOM 1355 C C . ASN A 1 170 ? 12.312 3.334 2.348 1.00 94.56 170 ASN A C 1
ATOM 1357 O O . ASN A 1 170 ? 11.881 3.831 3.401 1.00 94.56 170 ASN A O 1
ATOM 1361 N N . PRO A 1 171 ? 11.715 3.554 1.165 1.00 94.50 171 PRO A N 1
ATOM 1362 C CA . PRO A 1 171 ? 10.680 4.563 0.983 1.00 94.50 171 PRO A CA 1
ATOM 1363 C C . PRO A 1 171 ? 9.399 4.237 1.764 1.00 94.50 171 PRO A C 1
ATOM 1365 O O . PRO A 1 171 ? 8.963 3.090 1.843 1.00 94.50 171 PRO A O 1
ATOM 1368 N N . PHE A 1 172 ? 8.795 5.268 2.359 1.00 92.56 172 PHE A N 1
ATOM 1369 C CA . PHE A 1 172 ? 7.502 5.225 3.058 1.00 92.56 172 PHE A CA 1
ATOM 1370 C C . PHE A 1 172 ? 6.593 6.262 2.404 1.00 92.56 172 PHE A C 1
ATOM 1372 O O . PHE A 1 172 ? 6.600 7.430 2.795 1.00 92.56 172 PHE A O 1
ATOM 1379 N N . LEU A 1 173 ? 5.863 5.853 1.369 1.00 96.12 173 LEU A N 1
ATOM 1380 C CA . LEU A 1 173 ? 5.079 6.781 0.559 1.00 96.12 173 LEU A CA 1
ATOM 1381 C C . LEU A 1 173 ? 3.629 6.863 1.026 1.00 96.12 173 LEU A C 1
ATOM 1383 O O . LEU A 1 173 ? 3.037 5.879 1.480 1.00 96.12 173 LEU A O 1
ATOM 1387 N N . VAL A 1 174 ? 3.071 8.061 0.876 1.00 94.94 174 VAL A N 1
ATOM 1388 C CA . VAL A 1 174 ? 1.652 8.344 1.070 1.00 94.94 174 VAL A CA 1
ATOM 1389 C C . VAL A 1 174 ? 1.097 8.896 -0.238 1.00 94.94 174 VAL A C 1
ATOM 1391 O O . VAL A 1 174 ? 1.669 9.818 -0.816 1.00 94.94 174 VAL A O 1
ATOM 1394 N N . TYR A 1 175 ? -0.010 8.330 -0.708 1.00 95.81 175 TYR A N 1
ATOM 1395 C CA . TYR A 1 175 ? -0.770 8.863 -1.831 1.00 95.81 175 TYR A CA 1
ATOM 1396 C C . TYR A 1 175 ? -1.630 10.031 -1.334 1.00 95.81 175 TYR A C 1
ATOM 1398 O O . TYR A 1 175 ? -2.684 9.837 -0.717 1.00 95.81 175 TYR A O 1
ATOM 1406 N N . ASP A 1 176 ? -1.132 11.248 -1.555 1.00 89.12 176 ASP A N 1
ATOM 1407 C CA . ASP A 1 176 ? -1.651 12.483 -0.960 1.00 89.12 176 ASP A CA 1
ATOM 1408 C C . ASP A 1 176 ? -2.752 13.137 -1.810 1.00 89.12 176 ASP A C 1
ATOM 1410 O O . ASP A 1 176 ? -2.645 14.273 -2.271 1.00 89.12 176 ASP A O 1
ATOM 1414 N N . LYS A 1 177 ? -3.833 12.386 -2.048 1.00 90.06 177 LYS A N 1
ATOM 1415 C CA . LYS A 1 177 ? -5.064 12.906 -2.652 1.00 90.06 177 LYS A CA 1
ATOM 1416 C C . LYS A 1 177 ? -6.184 12.871 -1.626 1.00 90.06 177 LYS A C 1
ATOM 1418 O O . LYS A 1 177 ? -6.545 11.820 -1.098 1.00 90.06 177 LYS A O 1
ATOM 1423 N N . LEU A 1 178 ? -6.738 14.047 -1.343 1.00 84.31 178 LEU A N 1
ATOM 1424 C CA . LEU A 1 178 ? -7.732 14.224 -0.288 1.00 84.31 178 LEU A CA 1
ATOM 1425 C C . LEU A 1 178 ? -9.116 13.694 -0.654 1.00 84.31 178 LEU A C 1
ATOM 1427 O O . LEU A 1 178 ? -9.918 13.497 0.254 1.00 84.31 178 LEU A O 1
ATOM 1431 N N . ASP A 1 179 ? -9.439 13.519 -1.929 1.00 88.25 179 ASP A N 1
ATOM 1432 C CA . ASP A 1 179 ? -10.768 13.077 -2.338 1.00 88.25 179 ASP A CA 1
ATOM 1433 C C . ASP A 1 179 ? -10.874 11.547 -2.274 1.00 88.25 179 ASP A C 1
ATOM 1435 O O . ASP A 1 179 ? -10.236 10.843 -3.057 1.00 88.25 179 ASP A O 1
ATOM 1439 N N . PHE A 1 180 ? -11.667 11.050 -1.319 1.00 83.62 180 PHE A N 1
ATOM 1440 C CA . PHE A 1 180 ? -11.768 9.633 -0.952 1.00 83.62 180 PHE A CA 1
ATOM 1441 C C . PHE A 1 180 ? -12.246 8.753 -2.114 1.00 83.62 180 PHE A C 1
ATOM 1443 O O . PHE A 1 180 ? -11.732 7.645 -2.282 1.00 83.62 180 PHE A O 1
ATOM 1450 N N . ASP A 1 181 ? -13.182 9.263 -2.917 1.00 86.50 181 ASP A N 1
ATOM 1451 C CA . ASP A 1 181 ? -13.808 8.533 -4.028 1.00 86.50 181 ASP A CA 1
ATOM 1452 C C . ASP A 1 181 ? -12.922 8.519 -5.281 1.00 86.50 181 ASP A C 1
ATOM 1454 O O . ASP A 1 181 ? -13.103 7.701 -6.179 1.00 86.50 181 ASP A O 1
ATOM 1458 N N . SER A 1 182 ? -11.926 9.406 -5.331 1.00 89.44 182 SER A N 1
ATOM 1459 C CA . SER A 1 182 ? -10.976 9.506 -6.442 1.00 89.44 182 SER A CA 1
ATOM 1460 C C . SER A 1 182 ? -9.719 8.652 -6.272 1.00 89.44 182 SER A C 1
ATOM 1462 O O . SER A 1 182 ? -8.871 8.654 -7.166 1.00 89.44 182 SER A O 1
ATOM 1464 N N . ILE A 1 183 ? -9.562 7.983 -5.123 1.00 92.56 183 ILE A N 1
ATOM 1465 C CA . ILE A 1 183 ? -8.385 7.162 -4.819 1.00 92.56 183 ILE A CA 1
ATOM 1466 C C . ILE A 1 183 ? -8.452 5.880 -5.661 1.00 92.56 183 ILE A C 1
ATOM 1468 O O . ILE A 1 183 ? -9.404 5.113 -5.499 1.00 92.56 183 ILE A O 1
ATOM 1472 N N . PRO A 1 184 ? -7.441 5.597 -6.505 1.00 93.50 184 PRO A N 1
ATOM 1473 C CA . PRO A 1 184 ? -7.393 4.378 -7.301 1.00 93.50 184 PRO A CA 1
ATOM 1474 C C . PRO A 1 184 ? -7.500 3.102 -6.460 1.00 93.50 184 PRO A C 1
ATOM 1476 O O . PRO A 1 184 ? -6.767 2.907 -5.488 1.00 93.50 184 PRO A O 1
ATOM 1479 N N . GLU A 1 185 ? -8.367 2.185 -6.880 1.00 92.69 185 GLU A N 1
ATOM 1480 C CA . GLU A 1 185 ? -8.549 0.876 -6.241 1.00 92.69 185 GLU A CA 1
ATOM 1481 C C . GLU A 1 185 ? -7.577 -0.180 -6.787 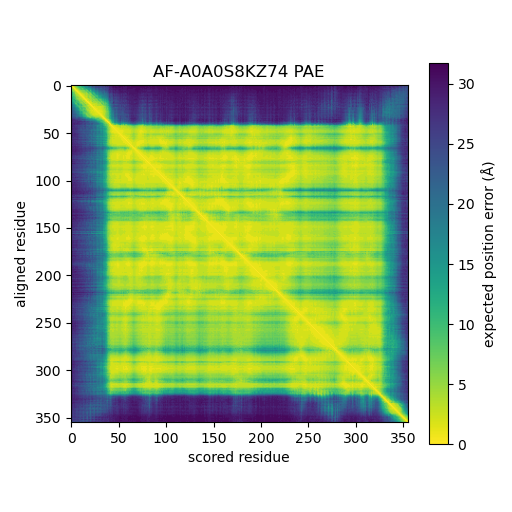1.00 92.69 185 GLU A C 1
ATOM 1483 O O . GLU A 1 185 ? -7.965 -1.292 -7.138 1.00 92.69 185 GLU A O 1
ATOM 1488 N N . ILE A 1 186 ? -6.296 0.173 -6.876 1.00 96.62 186 ILE A N 1
ATOM 1489 C CA . ILE A 1 186 ? -5.225 -0.731 -7.308 1.00 96.62 186 ILE A CA 1
ATOM 1490 C C . ILE A 1 186 ? -4.134 -0.815 -6.241 1.00 96.62 186 ILE A C 1
ATOM 1492 O O . ILE A 1 186 ? -3.866 0.179 -5.562 1.00 96.62 186 ILE A O 1
ATOM 1496 N N . PRO A 1 187 ? -3.476 -1.976 -6.079 1.00 98.31 187 PRO A N 1
ATOM 1497 C CA . PRO A 1 187 ? -2.317 -2.069 -5.211 1.00 98.31 187 PRO A CA 1
ATOM 1498 C C . PRO A 1 187 ? -1.176 -1.211 -5.743 1.00 98.31 187 PRO A C 1
ATOM 1500 O O . PRO A 1 187 ? -0.753 -1.352 -6.894 1.00 98.31 187 PRO A O 1
ATOM 1503 N N . VAL A 1 188 ? -0.624 -0.387 -4.861 1.00 98.69 188 VAL A N 1
ATOM 1504 C CA . VAL A 1 188 ? 0.619 0.344 -5.098 1.00 98.69 188 VAL A CA 1
ATOM 1505 C C . VAL A 1 188 ? 1.573 -0.011 -3.970 1.00 98.69 188 VAL A C 1
ATOM 1507 O O . VAL A 1 188 ? 1.236 0.150 -2.797 1.00 98.69 188 VAL A O 1
ATOM 1510 N N . ILE A 1 189 ? 2.749 -0.522 -4.321 1.00 98.75 189 ILE A N 1
ATOM 1511 C CA . ILE A 1 189 ? 3.787 -0.909 -3.365 1.00 98.75 189 ILE A CA 1
ATOM 1512 C C . ILE A 1 189 ? 5.104 -0.229 -3.706 1.00 98.75 189 ILE A C 1
ATOM 1514 O O . ILE A 1 189 ? 5.374 0.092 -4.861 1.00 98.75 189 ILE A O 1
ATOM 1518 N N . THR A 1 190 ? 5.954 -0.065 -2.708 1.00 98.62 190 THR A N 1
ATOM 1519 C CA . THR A 1 190 ? 7.349 0.311 -2.875 1.00 98.62 190 THR A CA 1
ATOM 1520 C C . THR A 1 190 ? 8.261 -0.885 -2.653 1.00 98.62 190 THR A C 1
ATOM 1522 O O . THR A 1 190 ? 7.987 -1.733 -1.805 1.00 98.62 190 THR A O 1
ATOM 1525 N N . ILE A 1 191 ? 9.370 -0.941 -3.387 1.00 98.12 191 ILE A N 1
ATOM 1526 C CA . ILE A 1 191 ? 10.440 -1.931 -3.192 1.00 98.12 191 ILE A CA 1
ATOM 1527 C C . ILE A 1 191 ? 11.792 -1.220 -3.101 1.00 98.12 191 ILE A C 1
ATOM 1529 O O . ILE A 1 191 ? 11.938 -0.085 -3.556 1.00 98.12 191 ILE A O 1
ATOM 1533 N N . ASN A 1 192 ? 12.797 -1.889 -2.537 1.00 96.06 192 ASN A N 1
ATOM 1534 C CA . ASN A 1 192 ? 14.150 -1.336 -2.507 1.00 96.06 192 ASN A CA 1
ATOM 1535 C C . ASN A 1 192 ? 14.878 -1.507 -3.855 1.00 96.06 192 ASN A C 1
ATOM 1537 O O . ASN A 1 192 ? 14.539 -2.369 -4.674 1.00 96.06 192 ASN A O 1
ATOM 1541 N N . MET A 1 193 ? 15.930 -0.707 -4.055 1.00 95.69 193 MET A N 1
ATOM 1542 C CA . MET A 1 193 ? 16.778 -0.752 -5.254 1.00 95.69 193 MET A CA 1
ATOM 1543 C C . MET A 1 193 ? 17.320 -2.159 -5.530 1.00 95.69 193 MET A C 1
ATOM 1545 O O . MET A 1 193 ? 17.276 -2.639 -6.659 1.00 95.69 193 MET A O 1
ATOM 1549 N N . GLN A 1 194 ? 17.770 -2.869 -4.492 1.00 94.75 194 GLN A N 1
ATOM 1550 C CA . GLN A 1 194 ? 18.342 -4.206 -4.650 1.00 94.75 194 GLN A CA 1
ATOM 1551 C C . GLN A 1 194 ? 17.327 -5.205 -5.237 1.00 94.75 194 GLN A C 1
ATOM 1553 O O . GLN A 1 194 ? 17.682 -6.049 -6.063 1.00 94.75 194 GLN A O 1
ATOM 1558 N N . ALA A 1 195 ? 16.062 -5.140 -4.818 1.00 95.06 195 ALA A N 1
ATOM 1559 C CA . ALA A 1 195 ? 14.997 -5.964 -5.373 1.00 95.06 195 ALA A CA 1
ATOM 1560 C C . ALA A 1 195 ? 14.702 -5.585 -6.830 1.00 95.06 195 ALA A C 1
ATOM 1562 O O . ALA A 1 195 ? 14.583 -6.476 -7.674 1.00 95.06 195 ALA A O 1
ATOM 1563 N N . ALA A 1 196 ? 14.656 -4.287 -7.141 1.00 95.56 196 ALA A N 1
ATOM 1564 C CA . ALA A 1 196 ? 14.473 -3.793 -8.503 1.00 95.56 196 ALA A CA 1
ATOM 1565 C C . ALA A 1 196 ? 15.586 -4.273 -9.449 1.00 95.56 196 ALA A C 1
ATOM 1567 O O . ALA A 1 196 ? 15.305 -4.832 -10.510 1.00 95.56 196 ALA A O 1
ATOM 1568 N N . GLU A 1 197 ? 16.851 -4.141 -9.046 1.00 95.25 197 GLU A N 1
ATOM 1569 C CA . GLU A 1 197 ? 18.005 -4.617 -9.812 1.00 95.25 197 GLU A CA 1
ATOM 1570 C C . GLU A 1 197 ? 17.935 -6.122 -10.069 1.00 95.25 197 GLU A C 1
ATOM 1572 O O . GLU A 1 197 ? 18.161 -6.565 -11.195 1.00 95.25 197 GLU A O 1
ATOM 1577 N N . LYS A 1 198 ? 17.571 -6.926 -9.060 1.00 93.00 198 LYS A N 1
ATOM 1578 C CA . LYS A 1 198 ? 17.385 -8.376 -9.227 1.00 93.00 198 LYS A CA 1
ATOM 1579 C C . LYS A 1 198 ? 16.279 -8.693 -10.238 1.00 93.00 198 LYS A C 1
ATOM 1581 O O . LYS A 1 198 ? 16.463 -9.575 -11.080 1.00 93.00 198 LYS A O 1
ATOM 1586 N N . ILE A 1 199 ? 15.159 -7.966 -10.198 1.00 94.06 199 ILE A N 1
ATOM 1587 C CA . ILE A 1 199 ? 14.064 -8.102 -11.172 1.00 94.06 199 ILE A CA 1
ATOM 1588 C C . ILE A 1 199 ? 14.554 -7.764 -12.590 1.00 94.06 199 ILE A C 1
ATOM 1590 O O . ILE A 1 199 ? 14.326 -8.539 -13.521 1.00 94.06 199 ILE A O 1
ATOM 1594 N N . LEU A 1 200 ? 15.293 -6.671 -12.772 1.00 94.06 200 LEU A N 1
ATOM 1595 C CA . LEU A 1 200 ? 15.837 -6.281 -14.077 1.00 94.06 200 LEU A CA 1
ATOM 1596 C C . LEU A 1 200 ? 16.877 -7.292 -14.595 1.00 94.06 200 LEU A C 1
ATOM 1598 O O . LEU A 1 200 ? 16.761 -7.779 -15.724 1.00 94.06 200 LEU A O 1
ATOM 1602 N N . MET A 1 201 ? 17.836 -7.686 -13.752 1.00 92.44 201 MET A N 1
ATOM 1603 C CA . MET A 1 201 ? 18.870 -8.677 -14.080 1.00 92.44 201 MET A CA 1
ATOM 1604 C C . MET A 1 201 ? 18.278 -10.015 -14.502 1.00 92.44 201 MET A C 1
ATOM 1606 O O . MET A 1 201 ? 18.739 -10.619 -15.473 1.00 92.44 201 MET A O 1
ATOM 1610 N N . SER A 1 202 ? 17.222 -10.461 -13.820 1.00 88.50 202 SER A N 1
ATOM 1611 C CA . SER A 1 202 ? 16.530 -11.700 -14.176 1.00 88.50 202 SER A CA 1
ATOM 1612 C C . SER A 1 202 ? 15.935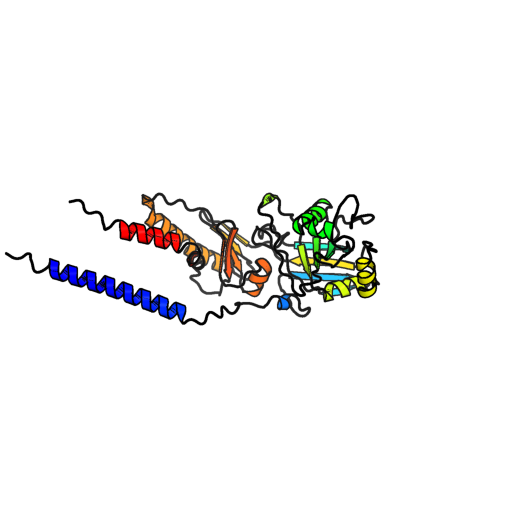 -11.666 -15.590 1.00 88.50 202 SER A C 1
ATOM 1614 O O . SER A 1 202 ? 15.877 -12.693 -16.260 1.00 88.50 202 SER A O 1
ATOM 1616 N N . SER A 1 203 ? 15.609 -10.473 -16.096 1.00 89.25 203 SER A N 1
ATOM 1617 C CA . SER A 1 203 ? 15.137 -10.237 -17.465 1.00 89.25 203 SER A CA 1
ATOM 1618 C C . SER A 1 203 ? 16.268 -9.975 -18.464 1.00 89.25 203 SER A C 1
ATOM 1620 O O . SER A 1 203 ? 16.029 -9.454 -19.552 1.00 89.25 203 SER A O 1
ATOM 1622 N N . ARG A 1 204 ? 17.510 -10.347 -18.116 1.00 88.56 204 ARG A N 1
ATOM 1623 C CA . ARG A 1 204 ? 18.733 -10.123 -18.913 1.00 88.56 204 ARG A CA 1
ATOM 1624 C C . ARG A 1 204 ? 19.022 -8.643 -19.186 1.00 88.56 204 ARG A C 1
ATOM 1626 O O . ARG A 1 204 ? 19.742 -8.318 -20.130 1.00 88.56 204 ARG A O 1
ATOM 1633 N N . ILE A 1 205 ? 18.477 -7.750 -18.365 1.00 91.50 205 ILE A N 1
ATOM 1634 C CA . ILE A 1 205 ? 18.773 -6.320 -18.402 1.00 91.50 205 ILE A CA 1
ATOM 1635 C C . ILE A 1 205 ? 19.892 -6.073 -17.398 1.00 91.50 205 ILE A C 1
ATOM 1637 O O . ILE A 1 205 ? 19.755 -6.418 -16.231 1.00 91.50 205 ILE A O 1
ATOM 1641 N N . LYS A 1 206 ? 21.001 -5.480 -17.836 1.00 94.06 206 LYS A N 1
ATOM 1642 C CA . LYS A 1 206 ? 22.064 -5.042 -16.928 1.00 94.06 206 LYS A CA 1
ATOM 1643 C C . LYS A 1 206 ? 21.695 -3.658 -16.378 1.00 94.06 206 LYS A C 1
ATOM 1645 O O . LYS A 1 206 ? 21.674 -2.725 -17.184 1.00 94.06 206 LYS A O 1
ATOM 1650 N N . PRO A 1 207 ? 21.390 -3.512 -15.073 1.00 93.44 207 PRO A N 1
ATOM 1651 C CA . PRO A 1 207 ? 20.888 -2.253 -14.522 1.00 93.44 207 PRO A CA 1
ATOM 1652 C C . PRO A 1 207 ? 21.841 -1.083 -14.773 1.00 93.44 207 PRO A C 1
ATOM 1654 O O . PRO A 1 207 ? 21.413 -0.087 -15.340 1.00 93.44 207 PRO A O 1
ATOM 1657 N N . ASP A 1 208 ? 23.139 -1.249 -14.505 1.00 93.56 208 ASP A N 1
ATOM 1658 C CA . ASP A 1 208 ? 24.147 -0.197 -14.709 1.00 93.56 208 ASP A CA 1
ATOM 1659 C C . ASP A 1 208 ? 24.168 0.340 -16.148 1.00 93.56 208 ASP A C 1
ATOM 1661 O O . ASP A 1 208 ? 24.118 1.547 -16.378 1.00 93.56 208 ASP A O 1
ATOM 1665 N N . GLU A 1 209 ? 24.188 -0.556 -17.143 1.00 93.81 209 GLU A N 1
ATOM 1666 C CA . GLU A 1 209 ? 24.174 -0.163 -18.559 1.00 93.81 209 GLU A CA 1
ATOM 1667 C C . GLU A 1 209 ? 22.854 0.524 -18.944 1.00 93.81 209 GLU A C 1
ATOM 1669 O O . GLU A 1 209 ? 22.851 1.427 -19.780 1.00 93.81 209 GLU A O 1
ATOM 1674 N N . MET A 1 210 ? 21.733 0.095 -18.356 1.00 93.56 210 MET A N 1
ATOM 1675 C CA . MET A 1 210 ? 20.421 0.699 -18.583 1.00 93.56 210 MET A CA 1
ATOM 1676 C C . MET A 1 210 ? 20.343 2.103 -17.977 1.00 93.56 210 MET A C 1
ATOM 1678 O O . MET A 1 210 ? 19.923 3.028 -18.665 1.00 93.56 210 MET A O 1
ATOM 1682 N N . PHE A 1 211 ? 20.777 2.277 -16.729 1.00 94.00 211 PHE A N 1
ATOM 1683 C CA . PHE A 1 211 ? 20.751 3.564 -16.036 1.00 94.00 211 PHE A CA 1
ATOM 1684 C C . PHE A 1 211 ? 21.671 4.586 -16.708 1.00 94.00 211 PHE A C 1
ATOM 1686 O O . PHE A 1 211 ? 21.276 5.734 -16.892 1.00 94.00 211 PHE A O 1
ATOM 1693 N N . GLU A 1 212 ? 22.863 4.181 -17.154 1.00 92.75 212 GLU A N 1
ATOM 1694 C CA . GLU A 1 212 ? 23.779 5.080 -17.870 1.00 92.75 212 GLU A CA 1
ATOM 1695 C C . GLU A 1 212 ? 23.262 5.509 -19.247 1.00 92.75 212 GLU A C 1
ATOM 1697 O O . GLU A 1 212 ? 23.566 6.612 -19.704 1.00 92.75 212 GLU A O 1
ATOM 1702 N N . LYS A 1 213 ? 22.479 4.661 -19.921 1.00 91.38 213 LYS A N 1
ATOM 1703 C CA . LYS A 1 213 ? 21.772 5.040 -21.152 1.00 91.38 213 LYS A CA 1
ATOM 1704 C C . LYS A 1 213 ? 20.614 5.980 -20.857 1.00 91.38 213 LYS A C 1
ATOM 1706 O O . LYS A 1 213 ? 20.495 7.020 -21.499 1.00 91.38 213 LYS A O 1
ATOM 1711 N N . TRP A 1 214 ? 19.824 5.667 -19.836 1.00 91.38 214 TRP A N 1
ATOM 1712 C CA . TRP A 1 214 ? 18.679 6.482 -19.463 1.00 91.38 214 TRP A CA 1
ATOM 1713 C C . TRP A 1 214 ? 19.095 7.901 -19.050 1.00 91.38 214 TRP A C 1
ATOM 1715 O O . TRP A 1 214 ? 18.540 8.858 -19.573 1.00 91.38 214 TRP A O 1
ATOM 1725 N N . LYS A 1 215 ? 20.169 8.076 -18.267 1.00 90.19 215 LYS A N 1
ATOM 1726 C CA . LYS A 1 215 ? 20.725 9.414 -17.955 1.00 90.19 215 LYS A CA 1
ATOM 1727 C C . LYS A 1 215 ? 21.093 10.246 -19.193 1.00 90.19 215 LYS A C 1
ATOM 1729 O O . LYS A 1 215 ? 21.167 11.467 -19.110 1.00 90.19 215 LYS A O 1
ATOM 1734 N N . LYS A 1 216 ? 21.346 9.601 -20.337 1.00 88.25 216 LYS A N 1
ATOM 1735 C CA . LYS A 1 216 ? 21.646 10.246 -21.629 1.00 88.25 216 LYS A CA 1
ATOM 1736 C C . LYS A 1 216 ? 20.396 10.468 -22.490 1.00 88.25 216 LYS A C 1
ATOM 1738 O O . LYS A 1 216 ? 20.528 10.843 -23.651 1.00 88.25 216 LYS A O 1
ATOM 1743 N N . GLY A 1 217 ? 19.205 10.218 -21.947 1.00 83.56 217 GLY A N 1
ATOM 1744 C CA . GLY A 1 217 ? 17.922 10.296 -22.648 1.00 83.56 217 GLY A CA 1
ATOM 1745 C C . GLY A 1 217 ? 17.575 9.044 -23.455 1.00 83.56 217 GLY A C 1
ATOM 1746 O O . GLY A 1 217 ? 16.537 9.002 -24.110 1.00 83.56 217 GLY A O 1
ATOM 1747 N N . GLU A 1 218 ? 18.409 8.001 -23.417 1.00 85.50 218 GLU A N 1
ATOM 1748 C CA . GLU A 1 218 ? 18.139 6.734 -24.097 1.00 85.50 218 GLU A CA 1
ATOM 1749 C C . GLU A 1 218 ? 17.333 5.809 -23.177 1.00 85.50 218 GLU A C 1
ATOM 1751 O O . GLU A 1 218 ? 17.865 4.879 -22.563 1.00 85.50 218 GLU A O 1
ATOM 1756 N N . PHE A 1 219 ? 16.031 6.074 -23.075 1.00 85.00 219 PHE A N 1
ATOM 1757 C CA . PHE A 1 219 ? 15.089 5.226 -22.353 1.00 85.00 219 PHE A CA 1
ATOM 1758 C C . PHE A 1 219 ? 14.314 4.302 -23.302 1.00 85.00 219 PHE A C 1
ATOM 1760 O O . PHE A 1 219 ? 13.967 4.656 -24.429 1.00 85.00 219 PHE A O 1
ATOM 1767 N N . THR A 1 220 ? 14.025 3.084 -22.850 1.00 84.69 220 THR A N 1
ATOM 1768 C CA . THR A 1 220 ? 13.081 2.194 -23.533 1.00 84.69 220 THR A CA 1
ATOM 1769 C C . THR A 1 220 ? 12.372 1.350 -22.493 1.00 84.69 220 THR A C 1
ATOM 1771 O O . THR A 1 220 ? 13.027 0.622 -21.740 1.00 84.69 220 THR A O 1
ATOM 1774 N N . SER A 1 221 ? 11.047 1.424 -22.483 1.00 92.06 221 SER A N 1
ATOM 1775 C CA . SER A 1 221 ? 10.190 0.569 -21.672 1.00 92.06 221 SER A CA 1
ATOM 1776 C C . SER A 1 221 ? 10.244 -0.877 -22.158 1.00 92.06 221 SER A C 1
ATOM 1778 O O . SER A 1 221 ? 10.549 -1.160 -23.321 1.00 92.06 221 SER A O 1
ATOM 1780 N N . ARG A 1 222 ? 10.058 -1.827 -21.238 1.00 92.56 222 ARG A N 1
ATOM 1781 C CA . ARG A 1 222 ? 10.285 -3.249 -21.522 1.00 92.56 222 ARG A CA 1
ATOM 1782 C C . ARG A 1 222 ? 9.355 -4.138 -20.722 1.00 92.56 222 ARG A C 1
ATOM 1784 O O . ARG A 1 222 ? 9.364 -4.101 -19.493 1.00 92.56 222 ARG A O 1
ATOM 1791 N N . ALA A 1 223 ? 8.650 -5.025 -21.412 1.00 94.19 223 ALA A N 1
ATOM 1792 C CA . ALA A 1 223 ? 8.075 -6.206 -20.788 1.00 94.19 223 ALA A CA 1
ATOM 1793 C C . ALA A 1 223 ? 9.190 -7.079 -20.189 1.00 94.19 223 ALA A C 1
ATOM 1795 O O . ALA A 1 223 ? 10.197 -7.372 -20.841 1.00 94.19 223 ALA A O 1
ATOM 1796 N N . LEU A 1 224 ? 9.006 -7.483 -18.938 1.00 94.19 224 LEU A N 1
ATOM 1797 C CA . LEU A 1 224 ? 9.917 -8.370 -18.232 1.00 94.19 224 LEU A CA 1
ATOM 1798 C C . LEU A 1 224 ? 9.458 -9.820 -18.410 1.00 94.19 224 LEU A C 1
ATOM 1800 O O . LEU A 1 224 ? 8.281 -10.094 -18.636 1.00 94.19 224 LEU A O 1
ATOM 1804 N N . ILE A 1 225 ? 10.386 -10.769 -18.278 1.00 92.06 225 ILE A N 1
ATOM 1805 C CA . ILE A 1 225 ? 10.064 -12.207 -18.390 1.00 92.06 225 ILE A CA 1
ATOM 1806 C C . ILE A 1 225 ? 9.455 -12.777 -17.099 1.00 92.06 225 ILE A C 1
ATOM 1808 O O . ILE A 1 225 ? 9.317 -13.989 -16.945 1.00 92.06 225 ILE A O 1
ATOM 1812 N N . SER A 1 226 ? 9.175 -11.911 -16.130 1.00 93.38 226 SER A N 1
ATOM 1813 C CA . SER A 1 226 ? 8.756 -12.271 -14.790 1.00 93.38 226 SER A CA 1
ATOM 1814 C C . SER A 1 226 ? 7.288 -11.944 -14.543 1.00 93.38 226 SER A C 1
ATOM 1816 O O . SER A 1 226 ? 6.708 -11.024 -15.127 1.00 93.38 226 SER A O 1
ATOM 1818 N N . LYS A 1 227 ? 6.684 -12.707 -13.632 1.00 95.75 227 LYS A N 1
ATOM 1819 C CA . LYS A 1 227 ? 5.360 -12.430 -13.071 1.00 95.75 227 LYS A CA 1
ATOM 1820 C C . LYS A 1 227 ? 5.516 -12.044 -11.615 1.00 95.75 227 LYS A C 1
ATOM 1822 O O . LYS A 1 227 ? 6.251 -12.706 -10.892 1.00 95.75 227 LYS A O 1
ATOM 1827 N N . MET A 1 228 ? 4.815 -11.014 -11.172 1.00 97.69 228 MET A N 1
ATOM 1828 C CA . MET A 1 228 ? 4.731 -10.659 -9.761 1.00 97.69 228 MET A CA 1
ATOM 1829 C C . MET A 1 228 ? 3.437 -11.226 -9.185 1.00 97.69 228 MET A C 1
ATOM 1831 O O . MET A 1 228 ? 2.392 -11.161 -9.829 1.00 97.69 228 MET A O 1
ATOM 1835 N N . SER A 1 229 ? 3.500 -11.793 -7.983 1.00 98.00 229 SER A N 1
ATOM 1836 C CA . SER A 1 229 ? 2.330 -12.061 -7.154 1.00 98.00 229 SER A CA 1
ATOM 1837 C C . SER A 1 229 ? 2.426 -11.238 -5.886 1.00 98.00 229 SER A C 1
ATOM 1839 O O . SER A 1 229 ? 3.393 -11.376 -5.138 1.00 98.00 229 SER A O 1
ATOM 1841 N N . LEU A 1 230 ? 1.410 -10.419 -5.657 1.00 98.62 230 LEU A N 1
ATOM 1842 C CA . LEU A 1 230 ? 1.217 -9.649 -4.445 1.00 98.62 230 LEU A CA 1
ATOM 1843 C C . LEU A 1 230 ? -0.003 -10.197 -3.714 1.00 98.62 230 LEU A C 1
ATOM 1845 O O . LEU A 1 230 ? -1.097 -10.269 -4.278 1.00 98.62 230 LEU A O 1
ATOM 1849 N N . LYS A 1 231 ? 0.204 -10.563 -2.454 1.00 98.50 231 LYS A N 1
ATOM 1850 C CA . LYS A 1 231 ? -0.849 -10.919 -1.515 1.00 98.50 231 LYS A CA 1
ATOM 1851 C C . LYS A 1 231 ? -0.747 -10.032 -0.294 1.00 98.50 231 LYS A C 1
ATOM 1853 O O . LYS A 1 231 ? 0.351 -9.843 0.225 1.00 98.50 231 LYS A O 1
ATOM 1858 N N . MET A 1 232 ? -1.870 -9.519 0.167 1.00 98.12 232 MET A N 1
ATOM 1859 C CA . MET A 1 232 ? -1.948 -8.746 1.394 1.00 98.12 232 MET A CA 1
ATOM 1860 C C . MET A 1 232 ? -3.357 -8.875 1.937 1.00 98.12 232 MET A C 1
ATOM 1862 O O . MET A 1 232 ? -4.317 -8.606 1.215 1.00 98.12 232 MET A O 1
ATOM 1866 N N . GLU A 1 233 ? -3.466 -9.296 3.185 1.00 97.19 233 GLU A N 1
ATOM 1867 C CA . GLU A 1 233 ? -4.746 -9.295 3.872 1.00 97.19 233 GLU A CA 1
ATOM 1868 C C . GLU A 1 233 ? -5.240 -7.858 4.022 1.00 97.19 233 GLU A C 1
ATOM 1870 O O . GLU A 1 233 ? -4.487 -6.916 4.253 1.00 97.19 233 GLU A O 1
ATOM 1875 N N . GLY A 1 234 ? -6.525 -7.667 3.838 1.00 96.25 234 GLY A N 1
ATOM 1876 C CA . GLY A 1 234 ? -7.149 -6.361 3.873 1.00 96.25 234 GLY A CA 1
ATOM 1877 C C . GLY A 1 234 ? -8.640 -6.460 4.100 1.00 96.25 234 GLY A C 1
ATOM 1878 O O . GLY A 1 234 ? -9.224 -5.451 4.454 1.00 96.25 234 GLY A O 1
ATOM 1879 N N . ASP A 1 235 ? -9.253 -7.633 3.958 1.00 96.88 235 ASP A N 1
ATOM 1880 C CA . ASP A 1 235 ? -10.631 -7.880 4.364 1.00 96.88 235 ASP A CA 1
ATOM 1881 C C . ASP A 1 235 ? -10.687 -8.113 5.878 1.00 96.88 235 ASP A C 1
ATOM 1883 O O . ASP A 1 235 ? -10.558 -9.228 6.380 1.00 96.88 235 ASP A O 1
ATOM 1887 N N . PHE A 1 236 ? -10.753 -7.017 6.628 1.00 97.38 236 PHE A N 1
ATOM 1888 C CA . PHE A 1 236 ? -10.787 -7.068 8.085 1.00 97.38 236 PHE A CA 1
ATOM 1889 C C . PHE A 1 236 ? -12.230 -7.234 8.565 1.00 97.38 236 PHE A C 1
ATOM 1891 O O . PHE A 1 236 ? -13.159 -6.628 8.024 1.00 97.38 236 PHE A O 1
ATOM 1898 N N . ASP A 1 237 ? -12.405 -7.993 9.646 1.00 97.44 237 ASP A N 1
ATOM 1899 C CA . ASP A 1 237 ? -13.678 -8.130 10.336 1.00 97.44 237 ASP A CA 1
ATOM 1900 C C . ASP A 1 237 ? -14.199 -6.779 10.809 1.00 97.44 237 ASP A C 1
ATOM 1902 O O . ASP A 1 237 ? -13.445 -5.911 11.266 1.00 97.44 237 ASP A O 1
ATOM 1906 N N . ARG A 1 238 ? -15.526 -6.630 10.749 1.00 96.50 238 ARG A N 1
ATOM 1907 C CA . ARG A 1 238 ? -16.217 -5.425 11.199 1.00 96.50 238 ARG A CA 1
ATOM 1908 C C . ARG A 1 238 ? -17.300 -5.717 12.214 1.00 96.50 238 ARG A C 1
ATOM 1910 O O . ARG A 1 238 ? -18.029 -6.711 12.119 1.00 96.50 238 ARG A O 1
ATOM 1917 N N . ILE A 1 239 ? -17.429 -4.801 13.167 1.00 95.69 239 ILE A N 1
ATOM 1918 C CA . ILE A 1 239 ? -18.569 -4.726 14.077 1.00 95.69 239 ILE A CA 1
ATOM 1919 C C . ILE A 1 239 ? -19.039 -3.278 14.117 1.00 95.69 239 ILE A C 1
ATOM 1921 O O . ILE A 1 239 ? -18.262 -2.348 14.338 1.00 95.69 239 ILE A O 1
ATOM 1925 N N . GLU A 1 240 ? -20.328 -3.095 13.881 1.00 94.94 240 GLU A N 1
ATOM 1926 C CA . GLU A 1 240 ? -20.948 -1.790 13.742 1.00 94.94 240 GLU A CA 1
ATOM 1927 C C . GLU A 1 240 ? -21.897 -1.536 14.915 1.00 94.94 240 GLU A C 1
ATOM 1929 O O . GLU A 1 240 ? -22.750 -2.366 15.230 1.00 94.94 240 GLU A O 1
ATOM 1934 N N . THR A 1 241 ? -21.758 -0.375 15.553 1.00 91.62 241 THR A N 1
ATOM 1935 C CA . THR A 1 241 ? -22.725 0.154 16.522 1.00 91.62 241 THR A CA 1
ATOM 1936 C C . THR A 1 241 ? -23.325 1.457 15.994 1.00 91.62 241 THR A C 1
ATOM 1938 O O . THR A 1 241 ? -23.025 1.900 14.879 1.00 91.62 241 THR A O 1
ATOM 1941 N N . ASN A 1 242 ? -24.188 2.098 16.780 1.00 88.69 242 ASN A N 1
ATOM 1942 C CA . ASN A 1 242 ? -24.700 3.425 16.435 1.00 88.69 242 ASN A CA 1
ATOM 1943 C C . ASN A 1 242 ? -23.572 4.470 16.376 1.00 88.69 242 ASN A C 1
ATOM 1945 O O . ASN A 1 242 ? -23.576 5.337 15.502 1.00 88.69 242 ASN A O 1
ATOM 1949 N N . ASP A 1 243 ? -22.578 4.336 17.254 1.00 88.00 243 ASP A N 1
ATOM 1950 C CA . ASP A 1 243 ? -21.553 5.349 17.510 1.00 88.00 243 ASP A CA 1
ATOM 1951 C C . ASP A 1 243 ? -20.185 5.004 16.923 1.00 88.00 243 ASP A C 1
ATOM 1953 O O . ASP A 1 243 ? -19.323 5.880 16.794 1.00 88.00 243 ASP A O 1
ATOM 1957 N N . PHE A 1 244 ? -19.987 3.748 16.520 1.00 89.75 244 PHE A N 1
ATOM 1958 C CA . PHE A 1 244 ? -18.707 3.268 16.026 1.00 89.75 244 PHE A CA 1
ATOM 1959 C C . PHE A 1 244 ? -18.825 2.284 14.863 1.00 89.75 244 PHE A C 1
ATOM 1961 O O . PHE A 1 244 ? -19.793 1.540 14.721 1.00 89.75 244 PHE A O 1
ATOM 1968 N N . GLU A 1 245 ? -17.782 2.264 14.045 1.00 94.12 245 GLU A N 1
ATOM 1969 C CA . GLU A 1 245 ? -17.472 1.204 13.094 1.00 94.12 245 GLU A CA 1
ATOM 1970 C C . GLU A 1 245 ? -16.094 0.649 13.470 1.00 94.12 245 GLU A C 1
ATOM 1972 O O . GLU A 1 245 ? -15.079 1.317 13.267 1.00 94.12 245 GLU A O 1
ATOM 1977 N N . PHE A 1 246 ? -16.059 -0.545 14.055 1.00 94.00 246 PHE A N 1
ATOM 1978 C CA . PHE A 1 246 ? -14.822 -1.210 14.450 1.00 94.00 246 PHE A CA 1
ATOM 1979 C C . PHE A 1 246 ? -14.339 -2.148 13.352 1.00 94.00 246 PHE A C 1
ATOM 1981 O O . PHE A 1 246 ? -15.144 -2.833 12.728 1.00 94.00 246 PHE A O 1
ATOM 1988 N N . CYS A 1 247 ? -13.027 -2.177 13.148 1.00 95.69 247 CYS A N 1
ATOM 1989 C CA . CYS A 1 247 ? -12.337 -2.941 12.120 1.00 95.69 247 CYS A CA 1
ATOM 1990 C C . CYS A 1 247 ? -11.130 -3.655 12.746 1.00 95.69 247 CYS A C 1
ATOM 1992 O O . CYS A 1 247 ? -10.359 -3.019 13.463 1.00 95.69 247 CYS A O 1
ATOM 1994 N N . PHE A 1 248 ? -10.958 -4.954 12.519 1.00 96.00 248 PHE A N 1
ATOM 1995 C CA . PHE A 1 248 ? -9.890 -5.748 13.144 1.00 96.00 248 PHE A CA 1
ATOM 1996 C C . PHE A 1 248 ? -9.632 -7.046 12.369 1.00 96.00 248 PHE A C 1
ATOM 1998 O O . PHE A 1 248 ? -10.423 -7.439 11.522 1.00 96.00 248 PHE A O 1
ATOM 2005 N N . ARG A 1 249 ? -8.522 -7.733 12.646 1.00 93.69 249 ARG A N 1
ATOM 2006 C CA . ARG A 1 249 ? -8.234 -9.049 12.050 1.00 93.69 249 ARG A CA 1
ATOM 2007 C C . ARG A 1 249 ? -8.681 -10.151 13.008 1.00 93.69 249 ARG A C 1
ATOM 2009 O O . ARG A 1 249 ? -8.013 -10.350 14.024 1.00 93.69 249 ARG A O 1
ATOM 2016 N N . GLY A 1 250 ? -9.763 -10.862 12.681 1.00 91.12 250 GLY A N 1
ATOM 2017 C CA . GLY A 1 250 ? -10.346 -11.912 13.528 1.00 91.12 250 GLY A CA 1
ATOM 2018 C C . GLY A 1 250 ? -9.394 -13.052 13.883 1.00 91.12 250 GLY A C 1
ATOM 2019 O O . GLY A 1 250 ? -9.488 -13.621 14.967 1.00 91.12 250 GLY A O 1
ATOM 2020 N N . ASP A 1 251 ? -8.418 -13.326 13.014 1.00 89.19 251 ASP A N 1
ATOM 2021 C CA . ASP A 1 251 ? -7.370 -14.325 13.257 1.00 89.19 251 ASP A CA 1
ATOM 2022 C C . ASP A 1 251 ? -6.416 -13.947 14.408 1.00 89.19 251 ASP A C 1
ATOM 2024 O O . ASP A 1 251 ? -5.681 -14.799 14.908 1.00 89.19 251 ASP A O 1
ATOM 2028 N N . TYR A 1 252 ? -6.408 -12.677 14.833 1.00 90.50 252 TYR A N 1
ATOM 2029 C CA . TYR A 1 252 ? -5.476 -12.147 15.839 1.00 90.50 252 TYR A CA 1
ATOM 2030 C C . TYR A 1 252 ? -6.159 -11.529 17.051 1.00 90.50 252 TYR A C 1
ATOM 2032 O O . TYR A 1 252 ? -5.565 -11.504 18.127 1.00 90.50 252 TYR A O 1
ATOM 2040 N N . ILE A 1 253 ? -7.357 -10.981 16.864 1.00 92.44 253 ILE A N 1
ATOM 2041 C CA . ILE A 1 253 ? -8.199 -10.433 17.924 1.00 92.44 253 ILE A CA 1
ATOM 2042 C C . ILE A 1 253 ? -9.546 -11.115 17.754 1.00 92.44 253 ILE A C 1
ATOM 20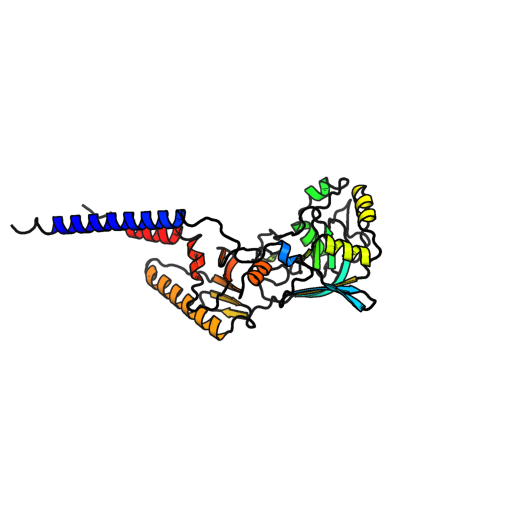44 O O . ILE A 1 253 ? -10.197 -10.940 16.724 1.00 92.44 253 ILE A O 1
ATOM 2048 N N . SER A 1 254 ? -9.943 -11.927 18.728 1.00 93.50 254 SER A N 1
ATOM 2049 C CA . SER A 1 254 ? -11.188 -12.678 18.613 1.00 93.50 254 SER A CA 1
ATOM 2050 C C . SER A 1 254 ? -12.395 -11.740 18.597 1.00 93.50 254 SER A C 1
ATOM 2052 O O . SER A 1 254 ? -12.371 -10.632 19.140 1.00 93.50 254 SER A O 1
ATOM 2054 N N . ARG A 1 255 ? -13.491 -12.197 17.986 1.00 94.44 255 ARG A N 1
ATOM 2055 C CA . ARG A 1 255 ? -14.750 -11.444 17.984 1.00 94.44 255 ARG A CA 1
ATOM 2056 C C . ARG A 1 255 ? -15.250 -11.168 19.407 1.00 94.44 255 ARG A C 1
ATOM 2058 O O . ARG A 1 255 ? -15.680 -10.051 19.658 1.00 94.44 255 ARG A O 1
ATOM 2065 N N . ASP A 1 256 ? -15.133 -12.134 20.319 1.00 93.94 256 ASP A N 1
ATOM 2066 C CA . ASP A 1 256 ? -15.551 -11.985 21.720 1.00 93.94 256 ASP A CA 1
ATOM 2067 C C . ASP A 1 256 ? -14.742 -10.885 22.437 1.00 93.94 256 ASP A C 1
ATOM 2069 O O . ASP A 1 256 ? -15.325 -10.001 23.065 1.00 93.94 256 ASP A O 1
ATOM 2073 N N . GLU A 1 257 ? -13.410 -10.873 22.283 1.00 92.94 257 GLU A N 1
ATOM 2074 C CA . GLU A 1 257 ? -12.550 -9.801 22.818 1.00 92.94 257 GLU A CA 1
ATOM 2075 C C . GLU A 1 257 ? -12.939 -8.436 22.237 1.00 92.94 257 GLU A C 1
ATOM 2077 O O . GLU A 1 257 ? -13.048 -7.446 22.963 1.00 92.94 257 GLU A O 1
ATOM 2082 N N . MET A 1 258 ? -13.192 -8.372 20.927 1.00 93.44 258 MET A N 1
ATOM 2083 C CA . MET A 1 258 ? -13.598 -7.126 20.289 1.00 93.44 258 MET A CA 1
ATOM 2084 C C . MET A 1 258 ? -14.972 -6.655 20.784 1.00 93.44 258 MET A C 1
ATOM 2086 O O . MET A 1 258 ? -15.155 -5.464 21.017 1.00 93.44 258 MET A O 1
ATOM 2090 N N . GLU A 1 259 ? -15.932 -7.553 21.008 1.00 94.06 259 GLU A N 1
ATOM 2091 C CA . GLU A 1 259 ? -17.240 -7.214 21.582 1.00 94.06 259 GLU A CA 1
ATOM 2092 C C . GLU A 1 259 ? -17.125 -6.652 23.011 1.00 94.06 259 GLU A C 1
ATOM 2094 O O . GLU A 1 259 ? -17.832 -5.696 23.352 1.00 94.06 259 GLU A O 1
ATOM 2099 N N . GLU A 1 260 ? -16.194 -7.154 23.830 1.00 91.75 260 GLU A N 1
ATOM 2100 C CA . GLU A 1 260 ? -15.896 -6.577 25.148 1.00 91.75 260 GLU A CA 1
ATOM 2101 C C . GLU A 1 260 ? -15.321 -5.157 25.042 1.00 91.75 260 GLU A C 1
ATOM 2103 O O . GLU A 1 260 ? -15.785 -4.242 25.731 1.00 91.75 260 GLU A O 1
ATOM 2108 N N . ILE A 1 261 ? -14.361 -4.938 24.138 1.00 89.50 261 ILE A N 1
ATOM 2109 C CA . ILE A 1 261 ? -13.799 -3.605 23.868 1.00 89.50 261 ILE A CA 1
ATOM 2110 C C . ILE A 1 261 ? -14.901 -2.651 23.387 1.00 89.50 261 ILE A C 1
ATOM 2112 O O . ILE A 1 261 ? -14.984 -1.506 23.839 1.00 89.50 261 ILE A O 1
ATOM 2116 N N . ILE A 1 262 ? -15.782 -3.112 22.500 1.00 89.56 262 ILE A N 1
ATOM 2117 C CA . ILE A 1 262 ? -16.905 -2.325 21.980 1.00 89.56 262 ILE A CA 1
ATOM 2118 C C . ILE A 1 262 ? -17.835 -1.911 23.106 1.00 89.56 262 ILE A C 1
ATOM 2120 O O . ILE A 1 262 ? -18.194 -0.738 23.188 1.00 89.56 262 ILE A O 1
ATOM 2124 N N . LYS A 1 263 ? -18.186 -2.841 23.996 1.00 90.50 263 LYS A N 1
ATOM 2125 C CA . LYS A 1 263 ? -19.033 -2.551 25.151 1.00 90.50 263 LYS A CA 1
ATOM 2126 C C . LYS A 1 263 ? -18.432 -1.444 26.017 1.00 90.50 263 LYS A C 1
ATOM 2128 O O . LYS A 1 263 ? -19.130 -0.487 26.334 1.00 90.50 263 LYS A O 1
ATOM 2133 N N . VAL A 1 264 ? -17.136 -1.520 26.327 1.00 86.69 264 VAL A N 1
ATOM 2134 C CA . VAL A 1 264 ? -16.430 -0.487 27.106 1.00 86.69 264 VAL A CA 1
ATOM 2135 C C . VAL A 1 264 ? -16.462 0.877 26.402 1.00 86.69 264 VAL A C 1
ATOM 2137 O O . VAL A 1 264 ? -16.714 1.907 27.034 1.00 86.69 264 VAL A O 1
ATOM 2140 N N . ASN A 1 265 ? -16.221 0.910 25.088 1.00 85.44 265 ASN A N 1
ATOM 2141 C CA . ASN A 1 265 ? -16.231 2.160 24.322 1.00 85.44 265 ASN A CA 1
ATOM 2142 C C . ASN A 1 265 ? -17.650 2.738 24.187 1.00 85.44 265 ASN A C 1
ATOM 2144 O O . ASN A 1 265 ? -17.815 3.953 24.291 1.00 85.44 265 ASN A O 1
ATOM 2148 N N . GLN A 1 266 ? -18.670 1.891 24.031 1.00 87.06 266 GLN A N 1
ATOM 2149 C CA . GLN A 1 266 ? -20.072 2.305 23.984 1.00 87.06 266 GLN A CA 1
ATOM 2150 C C . GLN A 1 266 ? -20.528 2.878 25.330 1.00 87.06 266 GLN A C 1
ATOM 2152 O O . GLN A 1 266 ? -21.036 3.993 25.366 1.00 87.06 266 GLN A O 1
ATOM 2157 N N . GLU A 1 267 ? -20.252 2.191 26.444 1.00 85.94 267 GLU A N 1
ATOM 2158 C CA . GLU A 1 267 ? -20.557 2.687 27.797 1.00 85.94 267 GLU A CA 1
ATOM 2159 C C . GLU A 1 267 ? -19.891 4.048 28.065 1.00 85.94 267 GLU A C 1
ATOM 2161 O O . GLU A 1 267 ? -20.473 4.931 28.698 1.00 85.94 267 GLU A O 1
ATOM 2166 N N . SER A 1 268 ? -18.680 4.245 27.538 1.00 81.88 268 SER A N 1
ATOM 2167 C CA . SER A 1 268 ? -17.958 5.512 27.658 1.00 81.88 268 SER A CA 1
ATOM 2168 C C . SER A 1 268 ? -18.619 6.648 26.867 1.00 81.88 268 SER A C 1
ATOM 2170 O O . SER A 1 268 ? -18.684 7.776 27.359 1.00 81.88 268 SER A O 1
ATOM 2172 N N . VAL A 1 269 ? -19.113 6.377 25.655 1.00 84.62 269 VAL A N 1
ATOM 2173 C CA . VAL A 1 269 ? -19.838 7.370 24.844 1.00 84.62 269 VAL A CA 1
ATOM 2174 C C . VAL A 1 269 ? -21.203 7.675 25.440 1.00 84.62 269 VAL A C 1
ATOM 2176 O O . VAL A 1 269 ? -21.543 8.849 25.572 1.00 84.62 269 VAL A O 1
ATOM 2179 N N . ASP A 1 270 ? -21.938 6.653 25.872 1.00 86.31 270 ASP A N 1
ATOM 2180 C CA . ASP A 1 270 ? -23.242 6.806 26.517 1.00 86.31 270 ASP A CA 1
ATOM 2181 C C . ASP A 1 270 ? -23.127 7.700 27.758 1.00 86.31 270 ASP A C 1
ATOM 2183 O O . ASP A 1 270 ? -23.903 8.642 27.920 1.00 86.31 270 ASP A O 1
ATOM 2187 N N . PHE A 1 271 ? -22.093 7.487 28.581 1.00 82.38 271 PHE A N 1
ATOM 2188 C CA . PHE A 1 271 ? -21.793 8.343 29.729 1.00 82.38 271 PHE A CA 1
ATOM 2189 C C . PHE A 1 271 ? -21.532 9.805 29.327 1.00 82.38 271 PHE A C 1
ATOM 2191 O O . PHE A 1 271 ? -22.042 10.726 29.968 1.00 82.38 271 PHE A O 1
ATOM 2198 N N . ILE A 1 272 ? -20.750 10.045 28.267 1.00 79.75 272 ILE A N 1
ATOM 2199 C CA . ILE A 1 272 ? -20.465 11.403 27.772 1.00 79.75 272 ILE A CA 1
ATOM 2200 C C . ILE A 1 272 ? -21.746 12.065 27.250 1.00 79.75 272 ILE A C 1
ATOM 2202 O O . ILE A 1 272 ? -22.021 13.221 27.577 1.00 79.75 272 ILE A O 1
ATOM 2206 N N . LEU A 1 273 ? -22.541 11.348 26.459 1.00 84.19 273 LEU A N 1
ATOM 2207 C CA . LEU A 1 273 ? -23.797 11.851 25.906 1.00 84.19 273 LEU A CA 1
ATOM 2208 C C . LEU A 1 273 ? -24.820 12.158 26.999 1.00 84.19 273 LEU A C 1
ATOM 2210 O O . LEU A 1 273 ? -25.502 13.180 26.927 1.00 84.19 273 LEU A O 1
ATOM 2214 N N . GLU A 1 274 ? -24.894 11.327 28.037 1.00 86.12 274 GLU A N 1
ATOM 2215 C CA . GLU A 1 274 ? -25.738 11.582 29.200 1.00 86.12 274 GLU A CA 1
ATOM 2216 C C . GLU A 1 274 ? -25.268 12.825 29.970 1.00 86.12 274 GLU A C 1
ATOM 2218 O O . GLU A 1 274 ? -26.080 13.704 30.273 1.00 86.12 274 GLU A O 1
ATOM 2223 N N . LEU A 1 275 ? -23.958 12.951 30.217 1.00 82.75 275 LEU A N 1
ATOM 2224 C CA . LEU A 1 275 ? -23.365 14.088 30.929 1.00 82.75 275 LEU A CA 1
ATOM 2225 C C . LEU A 1 275 ? -23.621 15.428 30.221 1.00 82.75 275 LEU A C 1
ATOM 2227 O O . LEU A 1 275 ? -23.816 16.449 30.882 1.00 82.75 275 LEU A O 1
ATOM 2231 N N . PHE A 1 276 ? -23.633 15.431 28.886 1.00 84.31 276 PHE A N 1
ATOM 2232 C CA . PHE A 1 276 ? -23.826 16.628 28.059 1.00 84.31 276 PHE A CA 1
ATOM 2233 C C . PHE A 1 276 ? -25.196 16.688 27.374 1.00 84.31 276 PHE A C 1
ATOM 2235 O O . PHE A 1 276 ? -25.380 17.452 26.423 1.00 84.31 276 PHE A O 1
ATOM 2242 N N . LYS A 1 277 ? -26.184 15.943 27.879 1.00 86.12 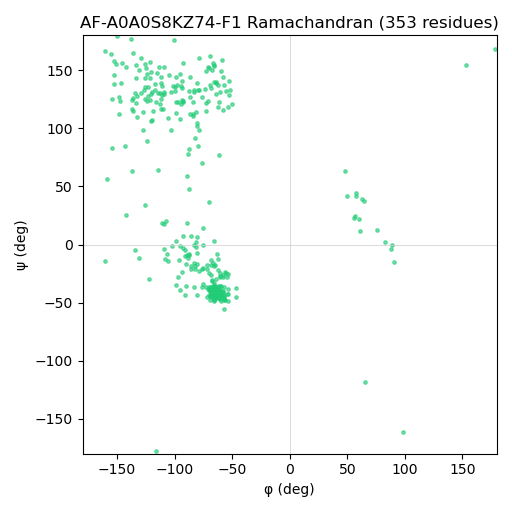277 LYS A N 1
ATOM 2243 C CA . LYS A 1 277 ? -27.527 15.873 27.291 1.00 86.12 277 LYS A CA 1
ATOM 2244 C C . LYS A 1 277 ? -28.179 17.248 27.120 1.00 86.12 277 LYS A C 1
ATOM 2246 O O . LYS A 1 277 ? -28.768 17.524 26.079 1.00 86.12 277 LYS A O 1
ATOM 2251 N N . GLU A 1 278 ? -28.049 18.127 28.115 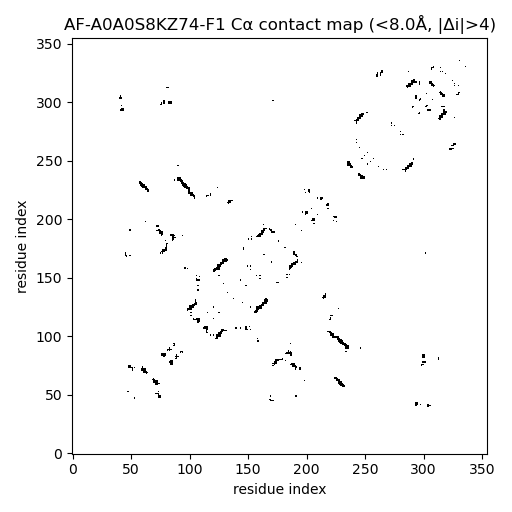1.00 86.62 278 GLU A N 1
ATOM 2252 C CA . GLU A 1 278 ? -28.611 19.489 28.067 1.00 86.62 278 GLU A CA 1
ATOM 2253 C C . GLU A 1 278 ? -27.887 20.406 27.073 1.00 86.62 278 GLU A C 1
ATOM 2255 O O . GLU A 1 278 ? -28.479 21.355 26.564 1.00 86.62 278 GLU A O 1
ATOM 2260 N N . ALA A 1 279 ? -26.621 20.114 26.766 1.00 85.56 279 ALA A N 1
ATOM 2261 C CA . ALA A 1 279 ? -25.842 20.860 25.785 1.00 85.56 279 ALA A CA 1
ATOM 2262 C C . ALA A 1 279 ? -26.156 20.446 24.337 1.00 85.56 279 ALA A C 1
ATOM 2264 O O . ALA A 1 279 ? -25.659 21.086 23.412 1.00 85.56 279 ALA A O 1
ATOM 2265 N N . GLY A 1 280 ? -26.961 19.394 24.134 1.00 84.44 280 GLY A N 1
ATOM 2266 C CA . GLY A 1 280 ? -27.314 18.894 22.805 1.00 84.44 280 GLY A CA 1
ATOM 2267 C C . GLY A 1 280 ? -26.102 18.385 22.025 1.00 84.44 280 GLY A C 1
ATOM 2268 O O . GLY A 1 280 ? -25.993 18.651 20.831 1.00 84.44 280 GLY A O 1
ATOM 2269 N N . LEU A 1 281 ? -25.162 17.712 22.700 1.00 79.50 281 LEU A N 1
ATOM 2270 C CA . LEU A 1 281 ? -23.986 17.139 22.046 1.00 79.50 281 LEU A CA 1
ATOM 2271 C C . LEU A 1 281 ? -24.419 16.096 21.003 1.00 79.50 281 LEU A C 1
ATOM 2273 O O . LEU A 1 281 ? -25.070 15.111 21.342 1.00 79.50 281 LEU A O 1
ATOM 2277 N N . GLU A 1 282 ? -24.017 16.290 19.750 1.00 81.50 282 GLU A N 1
ATOM 2278 C CA . GLU A 1 282 ? -24.196 15.295 18.692 1.00 81.50 282 GLU A CA 1
ATOM 2279 C C . GLU A 1 282 ? -22.935 14.437 18.565 1.00 81.50 282 GLU A C 1
ATOM 2281 O O . GLU A 1 282 ? -21.846 14.952 18.284 1.00 81.50 282 GLU A O 1
ATOM 2286 N N . TRP A 1 283 ? -23.077 13.121 18.753 1.00 83.12 283 TRP A N 1
ATOM 2287 C CA . TRP A 1 283 ? -22.002 12.176 18.468 1.00 83.12 283 TRP A CA 1
ATOM 2288 C C . TRP A 1 283 ? -21.991 11.822 16.985 1.00 83.12 283 TRP A C 1
ATOM 2290 O O . TRP A 1 283 ? -23.019 11.488 16.395 1.00 83.12 283 TRP A O 1
ATOM 2300 N N . LYS A 1 284 ? -20.812 11.894 16.371 1.00 85.56 284 LYS A N 1
ATOM 2301 C CA . LYS A 1 284 ? -20.607 11.422 15.003 1.00 85.56 284 LYS A CA 1
ATOM 2302 C C . LYS A 1 284 ? -19.977 10.050 15.060 1.00 85.56 284 LYS A C 1
ATOM 2304 O O . LYS A 1 284 ? -18.969 9.881 15.736 1.00 85.56 284 LYS A O 1
ATOM 2309 N N . LYS A 1 285 ? -20.538 9.119 14.294 1.00 89.19 285 LYS A N 1
ATOM 2310 C CA . LYS A 1 285 ? -20.021 7.762 14.179 1.00 89.19 285 LYS A CA 1
ATOM 2311 C C . LYS A 1 285 ? -18.538 7.754 13.811 1.00 89.19 285 LYS A C 1
ATOM 2313 O O . LYS A 1 285 ? -18.137 8.403 12.843 1.00 89.19 285 LYS A O 1
ATOM 2318 N N . ILE A 1 286 ? -17.740 7.021 14.583 1.00 88.50 286 ILE A N 1
ATOM 2319 C CA . ILE A 1 286 ? -16.280 6.995 14.458 1.00 88.50 286 ILE A CA 1
ATOM 2320 C C . ILE A 1 286 ? -15.822 5.649 13.901 1.00 88.50 286 ILE A C 1
ATOM 2322 O O . ILE A 1 286 ? -16.173 4.598 14.429 1.00 88.50 286 ILE A O 1
ATOM 2326 N N . PHE A 1 287 ? -14.984 5.682 12.868 1.00 91.75 287 PHE A N 1
ATOM 2327 C CA . PHE A 1 287 ? -14.260 4.498 12.413 1.00 91.75 287 PHE A CA 1
ATOM 2328 C C . PHE A 1 287 ? -13.053 4.228 13.318 1.00 91.75 287 PHE A C 1
ATOM 2330 O O . PHE A 1 287 ? -12.282 5.148 13.591 1.00 91.75 287 PHE A O 1
ATOM 2337 N N . SER A 1 288 ? -12.859 2.984 13.745 1.00 92.56 288 SER A N 1
ATOM 2338 C CA . SER A 1 288 ? -11.715 2.563 14.555 1.00 92.56 288 SER A CA 1
ATOM 2339 C C . SER A 1 288 ? -11.146 1.244 14.038 1.00 92.56 288 SER A C 1
ATOM 2341 O O . SER A 1 288 ? -11.870 0.260 13.943 1.00 92.56 288 SER A O 1
ATOM 2343 N N . CYS A 1 289 ? -9.848 1.200 13.748 1.00 94.88 289 CYS A N 1
ATOM 2344 C CA . CYS A 1 289 ? -9.141 -0.007 13.334 1.00 94.88 289 CYS A CA 1
ATOM 2345 C C . CYS A 1 289 ? -8.158 -0.469 14.419 1.00 94.88 289 CYS A C 1
ATOM 2347 O O . CYS A 1 289 ? -7.340 0.320 14.900 1.00 94.88 289 CYS A O 1
ATOM 2349 N N . TYR A 1 290 ? -8.242 -1.740 14.804 1.00 94.31 290 TYR A N 1
ATOM 2350 C CA . TYR A 1 290 ? -7.399 -2.370 15.813 1.00 94.31 290 TYR A CA 1
ATOM 2351 C C . TYR A 1 290 ? -6.430 -3.355 15.159 1.00 94.31 290 TYR A C 1
ATOM 2353 O O . TYR A 1 290 ? -6.806 -4.217 14.365 1.00 94.31 290 TYR A O 1
ATOM 2361 N N . PHE A 1 291 ? -5.164 -3.231 15.533 1.00 94.00 291 PHE A N 1
ATOM 2362 C CA . PHE A 1 291 ? -4.069 -4.094 15.117 1.00 94.00 291 PHE A CA 1
ATOM 2363 C C . PHE A 1 291 ? -3.529 -4.835 16.332 1.00 94.00 291 PHE A C 1
ATOM 2365 O O . PHE A 1 291 ? -3.509 -4.286 17.429 1.00 94.00 291 PHE A O 1
ATOM 2372 N N . ARG A 1 292 ? -3.052 -6.066 16.147 1.00 89.56 292 ARG A N 1
ATOM 2373 C CA . ARG A 1 292 ? -2.491 -6.849 17.253 1.00 89.56 292 ARG A CA 1
ATOM 2374 C C . ARG A 1 292 ? -1.165 -6.286 17.757 1.00 89.56 292 ARG A C 1
ATOM 2376 O O . ARG A 1 292 ? -0.975 -6.156 18.956 1.00 89.56 292 ARG A O 1
ATOM 2383 N N . ASP A 1 293 ? -0.290 -5.915 16.828 1.00 90.19 293 ASP A N 1
ATOM 2384 C CA . ASP A 1 293 ? 1.089 -5.537 17.114 1.00 90.19 293 ASP A CA 1
ATOM 2385 C C . ASP A 1 293 ? 1.513 -4.289 16.329 1.00 90.19 293 ASP A C 1
ATOM 2387 O O . ASP A 1 293 ? 0.860 -3.844 15.373 1.00 90.19 293 ASP A O 1
ATOM 2391 N N . TYR A 1 294 ? 2.627 -3.691 16.755 1.00 91.00 294 TYR A N 1
ATOM 2392 C CA . TYR A 1 294 ? 3.153 -2.463 16.161 1.00 91.00 294 TYR A CA 1
ATOM 2393 C C . TYR A 1 294 ? 3.626 -2.643 14.725 1.00 91.00 294 TYR A C 1
ATOM 2395 O O . TYR A 1 294 ? 3.485 -1.714 13.937 1.00 91.00 294 TYR A O 1
ATOM 2403 N N . ASP A 1 295 ? 4.197 -3.794 14.383 1.00 92.25 295 ASP A N 1
ATOM 2404 C CA . ASP A 1 295 ? 4.668 -4.090 13.032 1.00 92.25 295 ASP A CA 1
ATOM 2405 C C . ASP A 1 295 ? 3.504 -4.179 12.036 1.00 92.25 295 ASP A C 1
ATOM 2407 O O . ASP A 1 295 ? 3.535 -3.533 10.989 1.00 92.25 295 ASP A O 1
ATOM 2411 N N . VAL A 1 296 ? 2.418 -4.860 12.407 1.00 93.88 296 VAL A N 1
ATOM 2412 C CA . VAL A 1 296 ? 1.175 -4.888 11.632 1.00 93.88 296 VAL A CA 1
ATOM 2413 C C . VAL A 1 296 ? 0.671 -3.460 11.438 1.00 93.88 296 VAL A C 1
ATOM 2415 O O . VAL A 1 296 ? 0.512 -3.004 10.308 1.00 93.88 296 VAL A O 1
ATOM 2418 N N . LYS A 1 297 ? 0.473 -2.704 12.525 1.00 94.56 297 LYS A N 1
ATOM 2419 C CA . LYS A 1 297 ? -0.033 -1.329 12.424 1.00 94.56 297 LYS A CA 1
ATOM 2420 C C . LYS A 1 297 ? 0.855 -0.462 11.531 1.00 94.56 297 LYS A C 1
ATOM 2422 O O . LYS A 1 297 ? 0.344 0.289 10.700 1.00 94.56 297 LYS A O 1
ATOM 2427 N N . LEU A 1 298 ? 2.170 -0.534 11.712 1.00 94.44 298 LEU A N 1
ATOM 2428 C CA . LEU A 1 298 ? 3.135 0.241 10.937 1.00 94.44 298 LEU A CA 1
ATOM 2429 C C . LEU A 1 298 ? 3.067 -0.089 9.454 1.00 94.44 298 LEU A C 1
ATOM 2431 O O . LEU A 1 298 ? 3.081 0.833 8.645 1.00 94.44 298 LEU A O 1
ATOM 2435 N N . PHE A 1 299 ? 2.937 -1.368 9.113 1.00 95.88 299 PHE A N 1
ATOM 2436 C CA . PHE A 1 299 ? 2.764 -1.820 7.740 1.00 95.88 299 PHE A CA 1
ATOM 2437 C C . PHE A 1 299 ? 1.496 -1.236 7.092 1.00 95.88 299 PHE A C 1
ATOM 2439 O O . PHE A 1 299 ? 1.554 -0.778 5.957 1.00 95.88 299 PHE A O 1
ATOM 2446 N N . TYR A 1 300 ? 0.368 -1.183 7.812 1.00 95.94 300 TYR A N 1
ATOM 2447 C CA . TYR A 1 300 ? -0.907 -0.683 7.265 1.00 95.94 300 TYR A CA 1
ATOM 2448 C C . TYR A 1 300 ? -1.105 0.839 7.350 1.00 95.94 300 TYR A C 1
ATOM 2450 O O . TYR A 1 300 ? -1.970 1.375 6.659 1.00 95.94 300 TYR A O 1
ATOM 2458 N N . THR A 1 301 ? -0.361 1.551 8.202 1.00 94.00 301 THR A N 1
ATOM 2459 C CA . THR A 1 301 ? -0.635 2.978 8.492 1.00 94.00 301 THR A CA 1
ATOM 2460 C C . THR A 1 301 ? 0.576 3.898 8.396 1.00 94.00 301 THR A C 1
ATOM 2462 O O . THR A 1 301 ? 0.409 5.114 8.454 1.00 94.00 301 THR A O 1
ATOM 2465 N N . HIS A 1 302 ? 1.794 3.357 8.300 1.00 93.00 302 HIS A N 1
ATOM 2466 C CA . HIS A 1 302 ? 3.046 4.119 8.386 1.00 93.00 302 HIS A CA 1
ATOM 2467 C C . HIS A 1 302 ? 3.193 4.965 9.673 1.00 93.00 302 HIS A C 1
ATOM 2469 O O . HIS A 1 302 ? 3.961 5.927 9.706 1.00 93.00 302 HIS A O 1
ATOM 2475 N N . HIS A 1 303 ? 2.487 4.615 10.757 1.00 90.00 303 HIS A N 1
ATOM 2476 C CA . HIS A 1 303 ? 2.477 5.395 11.995 1.00 90.00 303 HIS A CA 1
ATOM 2477 C C . HIS A 1 303 ? 3.155 4.692 13.180 1.00 90.00 303 HIS A C 1
ATOM 2479 O O . HIS A 1 303 ? 2.645 3.703 13.715 1.00 90.00 303 HIS A O 1
ATOM 2485 N N . TRP A 1 304 ? 4.245 5.284 13.683 1.00 85.38 304 TRP A N 1
ATOM 2486 C CA . TRP A 1 304 ? 4.910 4.852 14.918 1.00 85.38 304 TRP A CA 1
ATOM 2487 C C . TRP A 1 304 ? 4.177 5.391 16.142 1.00 85.38 304 TRP A C 1
ATOM 2489 O O . TRP A 1 304 ? 4.273 6.562 16.499 1.00 85.38 304 TRP A O 1
ATOM 2499 N N . GLY A 1 305 ? 3.446 4.506 16.811 1.00 83.44 305 GLY A N 1
ATOM 2500 C CA . GLY A 1 305 ? 2.845 4.770 18.112 1.00 83.44 305 GLY A CA 1
ATOM 2501 C C . GLY A 1 305 ? 1.606 3.925 18.338 1.00 83.44 305 GLY A C 1
ATOM 2502 O O . GLY A 1 305 ? 0.940 3.529 17.381 1.00 83.44 305 GLY A O 1
ATOM 2503 N N . ARG A 1 306 ? 1.276 3.675 19.607 1.00 83.50 306 ARG A N 1
ATOM 2504 C CA . ARG A 1 306 ? 0.151 2.812 19.992 1.00 83.50 306 ARG A CA 1
ATOM 2505 C C . ARG A 1 306 ? -1.188 3.275 19.413 1.00 83.50 306 ARG A C 1
ATOM 2507 O O . ARG A 1 306 ? -1.913 2.472 18.844 1.00 83.50 306 ARG A O 1
ATOM 2514 N N . GLY A 1 307 ? -1.474 4.576 19.452 1.00 84.62 307 GLY A N 1
ATOM 2515 C CA . GLY A 1 307 ? -2.686 5.180 18.887 1.00 84.62 307 GLY A CA 1
ATOM 2516 C C . GLY A 1 307 ? -2.371 6.242 17.833 1.00 84.62 307 GLY A C 1
ATOM 2517 O O . GLY A 1 307 ? -1.397 6.975 17.982 1.00 84.62 307 GLY A O 1
ATOM 2518 N N . LEU A 1 308 ? -3.188 6.314 16.783 1.00 84.88 308 LEU A N 1
ATOM 2519 C CA . LEU A 1 308 ? -3.275 7.433 15.838 1.00 84.88 308 LEU A CA 1
ATOM 2520 C C . LEU A 1 308 ? -4.750 7.826 15.732 1.00 84.88 308 LEU A C 1
ATOM 2522 O O . LEU A 1 308 ? -5.590 6.953 15.550 1.00 84.88 308 LEU A O 1
ATOM 2526 N N . SER A 1 309 ? -5.056 9.112 15.864 1.00 81.38 309 SER A N 1
ATOM 2527 C CA . SER A 1 309 ? -6.402 9.661 15.695 1.00 81.38 309 SER A CA 1
ATOM 2528 C C . SER A 1 309 ? -6.379 10.624 14.520 1.00 81.38 309 SER A C 1
ATOM 2530 O O . SER A 1 309 ? -5.441 11.403 14.376 1.00 81.38 309 SER A O 1
ATOM 2532 N N . SER A 1 310 ? -7.411 10.570 13.689 1.00 81.56 310 SER A N 1
ATOM 2533 C CA . SER A 1 310 ? -7.662 11.537 12.635 1.00 81.56 310 SER A CA 1
ATOM 2534 C C . SER A 1 310 ? -9.125 11.934 12.688 1.00 81.56 310 SER A C 1
ATOM 2536 O O . SER A 1 310 ? -10.008 11.098 12.493 1.00 81.56 310 SER A O 1
ATOM 2538 N N . ALA A 1 311 ? -9.383 13.231 12.866 1.00 72.00 311 ALA A N 1
ATOM 2539 C CA . ALA A 1 311 ? -10.741 13.774 12.878 1.00 72.00 311 ALA A CA 1
ATOM 2540 C C . ALA A 1 311 ? -11.563 13.391 11.634 1.00 72.00 311 ALA A C 1
ATOM 2542 O O . ALA A 1 311 ? -12.790 13.366 11.692 1.00 72.00 311 ALA A O 1
ATOM 2543 N N . ARG A 1 312 ? -10.892 13.107 10.509 1.00 79.56 312 ARG A N 1
ATOM 2544 C CA . ARG A 1 312 ? -11.538 12.743 9.246 1.00 79.56 312 ARG A CA 1
ATOM 2545 C C . ARG A 1 312 ? -11.571 11.238 8.992 1.00 79.56 312 ARG A C 1
ATOM 2547 O O . ARG A 1 312 ? -12.502 10.763 8.355 1.00 79.56 312 ARG A O 1
ATOM 2554 N N . LEU A 1 313 ? -10.539 10.511 9.416 1.00 83.25 313 LEU A N 1
ATOM 2555 C CA . LEU A 1 313 ? -10.285 9.140 8.948 1.00 83.25 313 LEU A CA 1
ATOM 2556 C C . LEU A 1 313 ? -10.565 8.080 10.002 1.00 83.25 313 LEU A C 1
ATOM 2558 O O . LEU A 1 313 ? -10.647 6.904 9.666 1.00 83.25 313 LEU A O 1
ATOM 2562 N N . GLY A 1 314 ? -10.752 8.502 11.249 1.00 87.81 314 GLY A N 1
ATOM 2563 C CA . GLY A 1 314 ? -10.972 7.611 12.369 1.00 87.81 314 GLY A CA 1
ATOM 2564 C C . GLY A 1 314 ? -9.698 7.355 13.158 1.00 87.81 314 GLY A C 1
ATOM 2565 O O . GLY A 1 314 ? -8.728 8.116 13.095 1.00 87.81 314 GLY A O 1
ATOM 2566 N N . ASN A 1 315 ? -9.728 6.280 13.928 1.00 89.62 315 ASN A N 1
ATOM 2567 C CA . ASN A 1 315 ? -8.707 5.961 14.899 1.00 89.62 315 ASN A CA 1
ATOM 2568 C C . ASN A 1 315 ? -8.043 4.611 14.617 1.00 89.62 315 ASN A C 1
ATOM 2570 O O . ASN A 1 315 ? -8.676 3.692 14.113 1.00 89.62 315 ASN A O 1
ATOM 2574 N N . PHE A 1 316 ? -6.767 4.479 14.967 1.00 91.75 316 PHE A N 1
ATOM 2575 C CA . PHE A 1 316 ? -5.945 3.312 14.644 1.00 91.75 316 PHE A CA 1
ATOM 2576 C C . PHE A 1 316 ? -5.108 2.903 15.860 1.00 91.75 316 PHE A C 1
ATOM 2578 O O . PHE A 1 316 ? -4.233 3.665 16.298 1.00 91.75 316 PHE A O 1
ATOM 2585 N N . TYR A 1 317 ? -5.336 1.703 16.390 1.00 90.19 317 TYR A N 1
ATOM 2586 C CA . TYR A 1 317 ? -4.811 1.257 17.685 1.00 90.19 317 TYR A CA 1
ATOM 2587 C C . TYR A 1 317 ? -4.013 -0.036 17.596 1.00 90.19 317 TYR A C 1
ATOM 2589 O O . TYR A 1 317 ? -4.272 -0.870 16.738 1.00 90.19 317 TYR A O 1
ATOM 2597 N N . VAL A 1 318 ? -3.067 -0.204 18.517 1.00 90.94 318 VAL A N 1
ATOM 2598 C CA . VAL A 1 318 ? -2.482 -1.508 18.841 1.00 90.94 318 VAL A CA 1
ATOM 2599 C C . VAL A 1 318 ? -3.167 -2.039 20.097 1.00 90.94 318 VAL A C 1
ATOM 2601 O O . VAL A 1 318 ? -3.137 -1.362 21.130 1.00 90.94 318 VAL A O 1
ATOM 2604 N N . HIS A 1 319 ? -3.765 -3.223 19.986 1.00 89.12 319 HIS A N 1
ATOM 2605 C CA . HIS A 1 319 ? -4.387 -3.961 21.075 1.00 89.12 319 HIS A CA 1
ATOM 2606 C C . HIS A 1 319 ? -3.345 -4.824 21.796 1.00 89.12 319 HIS A C 1
ATOM 2608 O O . HIS A 1 319 ? -2.832 -5.799 21.244 1.00 89.12 319 HIS A O 1
ATOM 2614 N N . ASP A 1 320 ? -3.042 -4.492 23.050 1.00 83.44 320 ASP A N 1
ATOM 2615 C CA . ASP A 1 320 ? -2.025 -5.187 23.846 1.00 83.44 320 ASP A CA 1
ATOM 2616 C C . ASP A 1 320 ? -2.527 -6.468 24.530 1.00 83.44 320 ASP A C 1
ATOM 2618 O O . ASP A 1 320 ? -1.729 -7.183 25.134 1.00 83.44 320 ASP A O 1
ATOM 2622 N N . GLY A 1 321 ? -3.801 -6.833 24.363 1.00 83.75 321 GLY A N 1
ATOM 2623 C CA . GLY A 1 321 ? -4.401 -8.008 25.004 1.00 83.75 321 GLY A CA 1
ATOM 2624 C C . GLY A 1 321 ? -5.005 -7.723 26.379 1.00 83.75 321 GLY A C 1
ATOM 2625 O O . GLY A 1 321 ? -5.519 -8.643 27.010 1.00 83.75 321 GLY A O 1
ATOM 2626 N N . GLU A 1 322 ? -4.937 -6.482 26.870 1.00 81.62 322 GLU A N 1
ATOM 2627 C CA . GLU A 1 322 ? -5.541 -6.100 28.146 1.00 81.62 322 GLU A CA 1
ATOM 2628 C C . GLU A 1 322 ? -6.948 -5.523 27.937 1.00 81.62 322 GLU A C 1
ATOM 2630 O O . GLU A 1 322 ? -7.182 -4.700 27.054 1.00 81.62 322 GLU A O 1
ATOM 2635 N N . ILE A 1 323 ? -7.891 -5.938 28.786 1.00 79.56 323 ILE A N 1
ATOM 2636 C CA . ILE A 1 323 ? -9.250 -5.388 28.866 1.00 79.56 323 ILE A CA 1
ATOM 2637 C C . ILE A 1 323 ? -9.426 -4.837 30.290 1.00 79.56 323 ILE A C 1
ATOM 2639 O O . ILE A 1 323 ? -9.109 -5.541 31.255 1.00 79.56 323 ILE A O 1
ATOM 2643 N N . PRO A 1 324 ? -9.913 -3.594 30.472 1.00 72.38 324 PRO A N 1
ATOM 2644 C CA . PRO A 1 324 ? -10.539 -2.719 29.471 1.00 72.38 324 PRO A CA 1
ATOM 2645 C C . PRO A 1 324 ? -9.553 -1.973 28.546 1.00 72.38 324 PRO A C 1
ATOM 2647 O O . PRO A 1 324 ? -8.636 -1.310 29.028 1.00 72.38 324 PRO A O 1
ATOM 2650 N N . ASP A 1 325 ? -9.816 -1.994 27.230 1.00 74.31 325 ASP A N 1
ATOM 2651 C CA . ASP A 1 325 ? -9.091 -1.216 26.209 1.00 74.31 325 ASP A CA 1
ATOM 2652 C C . ASP A 1 325 ? -9.928 -0.000 25.768 1.00 74.31 325 ASP A C 1
ATOM 2654 O O . ASP A 1 325 ? -10.865 -0.085 24.963 1.00 74.31 325 ASP A O 1
ATOM 2658 N N . TYR A 1 326 ? -9.616 1.162 26.339 1.00 65.06 326 TYR A N 1
ATOM 2659 C CA . TYR A 1 326 ? -10.271 2.410 25.968 1.00 65.06 326 TYR A CA 1
ATOM 2660 C C . TYR A 1 326 ? -9.635 2.949 24.684 1.00 65.06 326 TYR A C 1
ATOM 2662 O O . TYR A 1 326 ? -8.606 3.629 24.727 1.00 65.06 326 TYR A O 1
ATOM 2670 N N . GLY A 1 327 ? -10.307 2.768 23.543 1.00 58.88 327 GLY A N 1
ATOM 2671 C CA . GLY A 1 327 ? -9.936 3.458 22.300 1.00 58.88 327 GLY A CA 1
ATOM 2672 C C . GLY A 1 327 ? -9.892 4.983 22.494 1.00 58.88 327 GLY A C 1
ATOM 2673 O O . GLY A 1 327 ? -9.128 5.706 21.860 1.00 58.88 327 GLY A O 1
ATOM 2674 N N . LEU A 1 328 ? -10.623 5.505 23.475 1.00 50.88 328 LEU A N 1
ATOM 2675 C CA . LEU A 1 328 ? -10.644 6.922 23.841 1.00 50.88 328 LEU A CA 1
ATOM 2676 C C . LEU A 1 328 ? -9.301 7.497 24.345 1.00 50.88 328 LEU A C 1
ATOM 2678 O O . LEU A 1 328 ? -9.180 8.718 24.466 1.00 50.88 328 LEU A O 1
ATOM 2682 N N . ASP A 1 329 ? -8.262 6.690 24.582 1.00 42.31 329 ASP A N 1
ATOM 2683 C CA . ASP A 1 329 ? -6.977 7.197 25.083 1.00 42.31 329 ASP A CA 1
ATOM 2684 C C . ASP A 1 329 ? -6.157 8.002 24.055 1.00 42.31 329 ASP A C 1
ATOM 2686 O O . ASP A 1 329 ? -5.354 8.856 24.443 1.00 42.31 329 ASP A O 1
ATOM 2690 N N . SER A 1 330 ? -6.396 7.844 22.747 1.00 40.47 330 SER A N 1
ATOM 2691 C CA . SER A 1 330 ? -5.792 8.707 21.708 1.00 40.47 330 SER A CA 1
ATOM 2692 C C . SER A 1 330 ? -6.537 10.038 21.515 1.00 40.47 330 SER A C 1
ATOM 2694 O O . SER A 1 330 ? -5.936 11.015 21.056 1.00 40.47 330 SER A O 1
ATOM 2696 N N . TRP A 1 331 ? -7.792 10.132 21.980 1.00 38.00 331 TRP A N 1
ATOM 2697 C CA . TRP A 1 331 ? -8.580 11.374 22.037 1.00 38.00 331 TRP A CA 1
ATOM 2698 C C . TRP A 1 331 ? -7.933 12.436 22.953 1.00 38.00 331 TRP A C 1
ATOM 2700 O O . TRP A 1 331 ? -8.278 13.619 22.907 1.00 38.00 331 TRP A O 1
ATOM 2710 N N . LYS A 1 332 ? -6.939 12.027 23.758 1.00 36.47 332 LYS A N 1
ATOM 2711 C CA . LYS A 1 332 ? -6.184 12.872 24.693 1.00 36.47 332 LYS A CA 1
ATOM 2712 C C . LYS A 1 332 ? -5.208 13.855 24.025 1.00 36.47 332 LYS A C 1
ATOM 2714 O O . LYS A 1 332 ? -4.813 14.807 24.694 1.00 36.47 332 LYS A O 1
ATOM 2719 N N . ARG A 1 333 ? -4.811 13.686 22.750 1.00 35.69 333 ARG A N 1
ATOM 2720 C CA . ARG A 1 333 ? -3.805 14.579 22.115 1.00 35.69 333 ARG A CA 1
ATOM 2721 C C . ARG A 1 333 ? -4.379 15.739 21.299 1.00 35.69 333 ARG A C 1
ATOM 2723 O O . ARG A 1 333 ? -3.852 16.839 21.412 1.00 35.69 333 ARG A O 1
ATOM 2730 N N . GLU A 1 334 ? -5.458 15.546 20.541 1.00 31.19 334 GLU A N 1
ATOM 2731 C CA . GLU A 1 334 ? -6.031 16.628 19.710 1.00 31.19 334 GLU A CA 1
ATOM 2732 C C . GLU A 1 334 ? -7.208 17.354 20.382 1.00 31.19 334 GLU A C 1
ATOM 2734 O O . GLU A 1 334 ? -7.377 18.558 20.195 1.00 31.19 334 GLU A O 1
ATOM 2739 N N . ASN A 1 335 ? -7.955 16.682 21.268 1.00 37.41 335 ASN A N 1
ATOM 2740 C CA . ASN A 1 335 ? -9.131 17.249 21.941 1.00 37.41 335 ASN A CA 1
ATOM 2741 C C . ASN A 1 335 ? -8.945 17.528 23.437 1.00 37.41 335 ASN A C 1
ATOM 2743 O O . ASN A 1 335 ? -9.922 17.837 24.127 1.00 37.41 335 ASN A O 1
ATOM 2747 N N . TRP A 1 336 ? -7.697 17.584 23.926 1.00 35.06 336 TRP A N 1
ATOM 2748 C CA . TRP A 1 336 ? -7.392 18.306 25.172 1.00 35.06 336 TRP A CA 1
ATOM 2749 C C . TRP A 1 336 ? -8.059 19.688 25.154 1.00 35.06 336 TRP A C 1
ATOM 2751 O O . TRP A 1 336 ? -8.633 20.092 26.153 1.00 35.06 336 TRP A O 1
ATOM 2761 N N . TYR A 1 337 ? -8.106 20.360 23.998 1.00 32.88 337 TYR A N 1
ATOM 2762 C CA . TYR A 1 337 ? -8.784 21.643 23.828 1.00 32.88 337 TYR A CA 1
ATOM 2763 C C . TYR A 1 337 ? -10.305 21.595 24.041 1.00 32.88 337 TYR A C 1
ATOM 2765 O O . TYR A 1 337 ? -10.864 22.596 24.479 1.00 32.88 337 TYR A 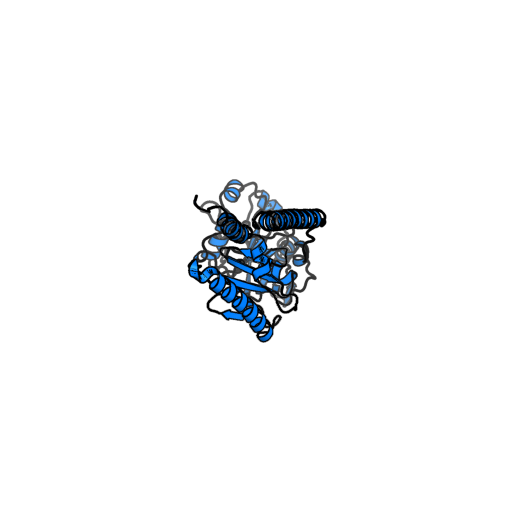O 1
ATOM 2773 N N . ILE A 1 338 ? -10.988 20.478 23.767 1.00 36.75 338 ILE A N 1
ATOM 2774 C CA . ILE A 1 338 ? -12.436 20.324 24.008 1.00 36.75 338 ILE A CA 1
ATOM 2775 C C . ILE A 1 338 ? -12.696 20.002 25.479 1.00 36.75 338 ILE A C 1
ATOM 2777 O O . ILE A 1 338 ? -13.546 20.646 26.091 1.00 36.75 338 ILE A O 1
ATOM 2781 N N . TRP A 1 339 ? -11.908 19.105 26.080 1.00 33.91 339 TRP A N 1
ATOM 2782 C CA . TRP A 1 339 ? -11.933 18.869 27.530 1.00 33.91 339 TRP A CA 1
ATOM 2783 C C . TRP A 1 339 ? -11.604 20.141 28.315 1.00 33.91 339 TRP A C 1
ATOM 2785 O O . TRP A 1 339 ? -12.269 20.463 29.293 1.00 33.91 339 TRP A O 1
ATOM 2795 N N . MET A 1 340 ? -10.628 20.916 27.849 1.00 30.95 340 MET A N 1
ATOM 2796 C CA . MET A 1 340 ? -10.193 22.170 28.448 1.00 30.95 340 MET A CA 1
ATOM 2797 C C . MET A 1 340 ? -11.175 23.309 28.164 1.00 30.95 340 MET A C 1
ATOM 2799 O O . MET A 1 340 ? -11.381 24.122 29.049 1.00 30.95 340 MET A O 1
ATOM 2803 N N . LYS A 1 341 ? -11.854 23.370 27.008 1.00 30.56 341 LYS A N 1
ATOM 2804 C CA . LYS A 1 341 ? -12.954 24.329 26.778 1.00 30.56 341 LYS A CA 1
ATOM 2805 C C . LYS A 1 341 ? -14.191 23.992 27.604 1.00 30.56 341 LYS A C 1
ATOM 2807 O O . LYS A 1 341 ? -14.787 24.913 28.153 1.00 30.56 341 LYS A O 1
ATOM 2812 N N . CYS A 1 342 ? -14.542 22.715 27.755 1.00 33.34 342 CYS A N 1
ATOM 2813 C CA . CYS A 1 342 ? -15.607 22.291 28.666 1.00 33.34 342 CYS A CA 1
ATOM 2814 C C . CYS A 1 342 ? -15.226 22.605 30.118 1.00 33.34 342 CYS A C 1
ATOM 2816 O O . CYS A 1 342 ? -16.012 23.211 30.835 1.00 33.34 342 CYS A O 1
ATOM 2818 N N . TRP A 1 343 ? -13.987 22.330 30.534 1.00 30.28 343 TRP A N 1
ATOM 2819 C CA . TRP A 1 343 ? -13.490 22.688 31.866 1.00 30.28 343 TRP A CA 1
ATOM 2820 C C . TRP A 1 343 ? -13.412 24.212 32.069 1.00 30.28 343 TRP A C 1
ATOM 2822 O O . TRP A 1 343 ? -13.839 24.709 33.106 1.00 30.28 343 TRP A O 1
ATOM 2832 N N . ILE A 1 344 ? -12.925 24.994 31.101 1.00 35.84 344 ILE A N 1
ATOM 2833 C CA . ILE A 1 344 ? -12.878 26.469 31.154 1.00 35.84 344 ILE A CA 1
ATOM 2834 C C . ILE A 1 344 ? -14.293 27.056 31.168 1.00 35.84 344 ILE A C 1
ATOM 2836 O O . ILE A 1 344 ? -14.536 28.017 31.887 1.00 35.84 344 ILE A O 1
ATOM 2840 N N . SER A 1 345 ? -15.250 26.462 30.454 1.00 30.09 345 SER A N 1
ATOM 2841 C CA . SER A 1 345 ? -16.655 26.879 30.494 1.00 30.09 345 SER A CA 1
ATOM 2842 C C . SER A 1 345 ? -17.296 26.569 31.855 1.00 30.09 345 SER A C 1
ATOM 2844 O O . SER A 1 345 ? -17.897 27.451 32.463 1.00 30.09 345 SER A O 1
ATOM 2846 N N . ILE A 1 346 ? -17.048 25.380 32.417 1.00 36.25 346 ILE A N 1
ATOM 2847 C CA . ILE A 1 346 ? -17.535 24.969 33.747 1.00 36.25 346 ILE A CA 1
ATOM 2848 C C . ILE A 1 346 ? -16.864 25.774 34.877 1.00 36.25 346 ILE A C 1
ATOM 2850 O O . ILE A 1 346 ? -17.502 26.127 35.866 1.00 36.25 346 ILE A O 1
ATOM 2854 N N . SER A 1 347 ? -15.580 26.115 34.741 1.00 30.84 347 SER A N 1
ATOM 2855 C CA . SER A 1 347 ? -14.842 26.937 35.715 1.00 30.84 347 SER A CA 1
ATOM 2856 C C . SER A 1 347 ? -15.063 28.445 35.534 1.00 30.84 347 SER A C 1
ATOM 2858 O O . SER A 1 347 ? -14.902 29.201 36.492 1.00 30.84 347 SER A O 1
ATOM 2860 N N . GLY A 1 348 ? -15.499 28.878 34.348 1.00 30.17 348 GLY A N 1
ATOM 2861 C CA . GLY A 1 348 ? -15.894 30.251 34.029 1.00 30.17 348 GLY A CA 1
ATOM 2862 C C . GLY A 1 348 ? -17.355 30.574 34.357 1.00 30.17 348 GLY A C 1
ATOM 2863 O O . GLY A 1 348 ? -17.673 31.737 34.585 1.00 30.17 348 GLY A O 1
ATOM 2864 N N . GLN A 1 349 ? -18.238 29.575 34.471 1.00 31.02 349 GLN A N 1
ATOM 2865 C CA . GLN A 1 349 ? -19.640 29.779 34.869 1.00 31.02 349 GLN A CA 1
ATOM 2866 C C . GLN A 1 349 ? -19.862 29.922 36.386 1.00 31.02 349 GLN A C 1
ATOM 2868 O O . GLN A 1 349 ? -20.976 30.214 36.814 1.00 31.02 349 GLN A O 1
ATOM 2873 N N . VAL A 1 350 ? -18.818 29.813 37.219 1.00 32.00 350 VAL A N 1
ATOM 2874 C CA . VAL A 1 350 ? -18.914 30.097 38.670 1.00 32.00 350 VAL A CA 1
ATOM 2875 C C . VAL A 1 350 ? -18.557 31.557 39.008 1.00 32.00 350 VAL A C 1
ATOM 2877 O O . VAL A 1 350 ? -18.726 31.988 40.148 1.00 32.00 350 VAL A O 1
ATOM 2880 N N . ILE A 1 351 ? -18.147 32.372 38.027 1.00 31.75 351 ILE A N 1
ATOM 2881 C CA . ILE A 1 351 ? -17.906 33.813 38.213 1.00 31.75 351 ILE A CA 1
ATOM 2882 C C . ILE A 1 351 ? -18.909 34.614 37.385 1.00 31.75 351 ILE A C 1
ATOM 2884 O O . ILE A 1 351 ? -18.555 35.310 36.447 1.00 31.75 351 ILE A O 1
ATOM 2888 N N . ASN A 1 352 ? -20.184 34.489 37.734 1.00 29.91 352 ASN A N 1
ATOM 2889 C CA . ASN A 1 352 ? -21.173 35.550 37.563 1.00 29.91 352 ASN A CA 1
ATOM 2890 C C . ASN A 1 352 ? -22.266 35.319 38.607 1.00 29.91 352 ASN A C 1
ATOM 2892 O O . ASN A 1 352 ? -23.296 34.705 38.341 1.00 29.91 352 ASN A O 1
ATOM 2896 N N . ARG A 1 353 ? -22.014 35.787 39.834 1.00 24.61 353 ARG A N 1
ATOM 2897 C CA . ARG A 1 353 ? -23.116 36.142 40.729 1.00 24.61 353 ARG A CA 1
ATOM 2898 C C . ARG A 1 353 ? -23.496 37.590 40.423 1.00 24.61 353 ARG A C 1
ATOM 2900 O O . ARG A 1 353 ? -22.598 38.429 40.442 1.00 24.61 353 ARG A O 1
ATOM 2907 N N . PRO A 1 354 ? -24.773 37.882 40.148 1.00 28.92 354 PRO A N 1
ATOM 2908 C CA . PRO A 1 354 ? -25.249 39.251 40.129 1.00 28.92 354 PRO A CA 1
ATOM 2909 C C . PRO A 1 354 ? -25.287 39.781 41.566 1.00 28.92 354 PRO A C 1
ATOM 2911 O O . PRO A 1 354 ? -25.907 39.163 42.429 1.00 28.92 354 PRO A O 1
ATOM 2914 N N . GLU A 1 355 ? -24.592 40.891 41.796 1.00 30.72 355 GLU A N 1
ATOM 2915 C CA . GLU A 1 355 ? -25.073 42.090 42.498 1.00 30.72 355 GLU A CA 1
ATOM 2916 C C . GLU A 1 355 ? -24.179 43.279 42.131 1.00 30.72 355 GLU A C 1
ATOM 2918 O O . GLU A 1 355 ? -22.938 43.154 42.262 1.00 30.72 355 GLU A O 1
#

Sequence (355 aa):
MKTKSNDCRIAEFTKKYTYLRGLYASILFMILSILPGELYGQGPGKAYYYYSEVELPWASCNIYFDGGSQMKIPFLPVICYKMAPMGTDKYSRDINVSAPVVFIGNGISGEDYDCYKDQDVKDKFVLFFYDFPDTVHADLEAGTSLVERIDDAFQKHVAGIVLISWEDPNPFLVYDKLDFDSIPEIPVITINMQAAEKILMSSRIKPDEMFEKWKKGEFTSRALISKMSLKMEGDFDRIETNDFEFCFRGDYISRDEMEEIIKVNQESVDFILELFKEAGLEWKKIFSCYFRDYDVKLFYTHHWGRGLSSARLGNFYVHDGEIPDYGLDSWKRENWYIWMKCWISISGQVINRPE

Secondary structure (DSSP, 8-state):
---TTHHHHHHHHHHHHHHHHHHHHHHHHHHHHHS------SS--GGGGG-TT--BTTEEEEEEETTS-EEE--EEEPEETTTEETTSTTTTS-EEEEEEEEE-TT--B-SS-BTTTT---TTSEEEEESS---TTTHHHHHHS-HHHHHHHHHHTT-SEEEEE-SS-SS---EE----GGGS--S-EEEE-HHHHHHHHHHTT--HHHHHHHHTTT----EEEEEEEEEEE----EEEE-SSEEEEE-TTTS-HHHHHHHHHHHHHHHHHHHHHTGGGTPPPPPEEEEEESSHHHHHHHH---SSEEEETTTEEEEE--S-SS--GGGGHHHHSHHHHHHHHHHHHHTTS----

Mean predicted aligned error: 10.83 Å

pLDDT: mean 82.33, std 20.14, range [24.61, 98.81]

Nearest PDB structures (foldseek):
  8p0z-assembly1_A  TM=7.067E-01  e=7.005E-06  Homo sapiens
  1v6c-assembly2_B  TM=5.541E-01  e=3.127E-04  Pseudoalteromonas sp. AS-11
  8hmo-assembly3_E  TM=4.013E-01  e=3.955E-02  Bacillus smithii
  8hmo-assembly2_D  TM=4.126E-01  e=1.347E-01  Bacillus smithii
  7xyo-assembly1_A  TM=3.966E-01  e=2.256E+00  Myxococcus fulvus